Protein AF-A0A7L4PV98-F1 (afdb_monomer_lite)

Radius of gyration: 20.77 Å; chains: 1; bounding box: 42×34×67 Å

Secondary structure (DSSP, 8-state):
----PEEE--------S-S------TTPEEETT--SB--GGGS-TTT-PPP-EEEEEGGG-TTS-EEEEEE-S-TTSB---GGG--SS-EEEEEEETTTEEEEEEEEE----EEEEEEPTT-TTSB-TT--PPTT--EEEEEE-TTTTT---SSS-SSEEE--EEE-TTS-EESEETTEE-SSEEE-SSEEETTSTT-

Sequence (198 aa):
MGVILLVVACAAPAAARGPAIGDIAAGDTIFWYEEGLNLTGLRDSVTNNPLTALRRYSGDDPSKAVLSELPISDDTSFDVPSVLIDTSPAVYYGYTPADGATVSVIVWKPELSLGVTLANPWHADAVEGLSLPEGTAIAFKITSPYVGTSYRVGSTYPARVDLVFTTPGGGELTALQGKDFSGMLVDTPVFYTDDPGK

pLDDT: mean 79.39, std 17.13, range [30.19, 98.12]

Foldseek 3Di:
DDFDKDWDFPPPQPCPDPPQLFDDAFAAEDEQADWQHQQLNQAAPPPSDFFQWWWAADVRDLVHDTPFIFGDPGNRIDHGDPVGDDQAWGKTFGADPVPGGTGIYIYHHWDKDKFKAQDPPGRVGGCPPHDDDPPGHMKIKIATQHQQPDDDDPDDPRFFTATWMQGPVRDIDQDDPNDGRGRHHPNDRMDIPNPVPD

Structure (mmCIF, N/CA/C/O backbone):
data_AF-A0A7L4PV98-F1
#
_entry.id   AF-A0A7L4PV98-F1
#
loop_
_atom_site.group_PDB
_atom_site.id
_atom_site.type_symbol
_atom_site.label_atom_id
_atom_site.label_alt_id
_atom_site.label_comp_id
_atom_site.label_asym_id
_atom_site.label_entity_id
_atom_site.label_seq_id
_atom_site.pdbx_PDB_ins_code
_atom_site.Cartn_x
_atom_site.Cartn_y
_atom_site.Cartn_z
_atom_site.occupancy
_atom_site.B_iso_or_equiv
_atom_site.auth_seq_id
_atom_site.auth_comp_id
_atom_site.auth_asym_id
_atom_site.auth_atom_id
_atom_site.pdbx_PDB_model_num
ATOM 1 N N . MET A 1 1 ? -11.042 -10.529 39.653 1.00 30.19 1 MET A N 1
ATOM 2 C CA . MET A 1 1 ? -9.912 -11.039 38.845 1.00 30.19 1 MET A CA 1
ATOM 3 C C . MET A 1 1 ? -9.950 -10.292 37.528 1.00 30.19 1 MET A C 1
ATOM 5 O O . MET A 1 1 ? -10.967 -10.374 36.858 1.00 30.19 1 MET A O 1
ATOM 9 N N . GLY A 1 2 ? -8.922 -9.504 37.211 1.00 38.88 2 GLY A N 1
ATOM 10 C CA . GLY A 1 2 ? -8.851 -8.800 35.931 1.00 38.88 2 GLY A CA 1
ATOM 11 C C . GLY A 1 2 ? -8.510 -9.787 34.821 1.00 38.88 2 GLY A C 1
ATOM 12 O O . GLY A 1 2 ? -7.485 -10.461 34.897 1.00 38.88 2 GLY A O 1
ATOM 13 N N . VAL A 1 3 ? -9.390 -9.913 33.831 1.00 39.91 3 VAL A N 1
ATOM 14 C CA . VAL A 1 3 ? -9.110 -10.649 32.597 1.00 39.91 3 VAL A CA 1
ATOM 15 C C . VAL A 1 3 ? -8.201 -9.758 31.754 1.00 39.91 3 VAL A C 1
ATOM 17 O O . VAL A 1 3 ? -8.610 -8.675 31.348 1.00 39.91 3 VAL A O 1
ATOM 20 N N . ILE A 1 4 ? -6.958 -10.183 31.531 1.00 40.69 4 ILE A N 1
ATOM 21 C CA . ILE A 1 4 ? -6.047 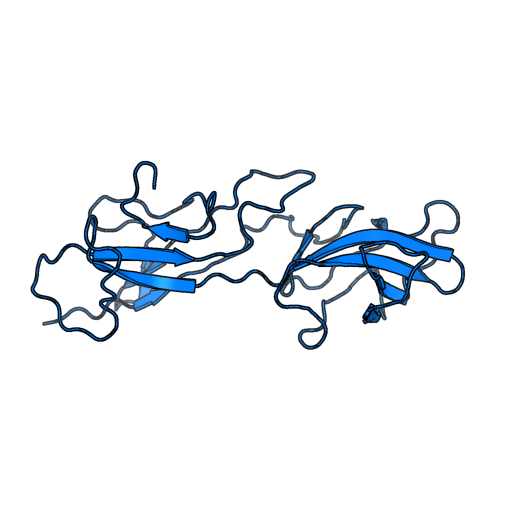-9.502 30.606 1.00 40.69 4 ILE A CA 1
ATOM 22 C C . ILE A 1 4 ? -6.429 -9.965 29.199 1.00 40.69 4 ILE A C 1
ATOM 24 O O . ILE A 1 4 ? -6.188 -11.115 28.841 1.00 40.69 4 ILE A O 1
ATOM 28 N N . LEU A 1 5 ? -7.082 -9.089 28.437 1.00 46.16 5 LEU A N 1
ATOM 29 C CA . LEU A 1 5 ? -7.364 -9.293 27.019 1.00 46.16 5 LEU A CA 1
ATOM 30 C C . LEU A 1 5 ? -6.221 -8.658 26.221 1.00 46.16 5 LEU A C 1
ATOM 32 O O . LEU A 1 5 ? -5.923 -7.480 26.422 1.00 46.16 5 LEU A O 1
ATOM 36 N N . LEU A 1 6 ? -5.568 -9.427 25.350 1.00 43.84 6 LEU A N 1
ATOM 37 C CA . LEU A 1 6 ? -4.563 -8.883 24.439 1.00 43.84 6 LEU A CA 1
ATOM 38 C C . LEU A 1 6 ? -5.284 -8.447 23.162 1.00 43.84 6 LEU A C 1
ATOM 40 O O . LEU A 1 6 ? -5.976 -9.247 22.533 1.00 43.84 6 LEU A O 1
ATOM 44 N N . VAL A 1 7 ? -5.158 -7.172 22.801 1.00 48.19 7 VAL A N 1
ATOM 45 C CA . VAL A 1 7 ? -5.710 -6.643 21.549 1.00 48.19 7 VAL A CA 1
ATOM 46 C C . VAL A 1 7 ? -4.596 -6.631 20.517 1.00 48.19 7 VAL A C 1
ATOM 48 O O . VAL A 1 7 ? -3.556 -6.012 20.740 1.00 48.19 7 VAL A O 1
ATOM 51 N N . VAL A 1 8 ? -4.813 -7.315 19.396 1.00 41.78 8 VAL A N 1
ATOM 52 C CA . VAL A 1 8 ? -3.888 -7.322 18.265 1.00 41.78 8 VAL A CA 1
ATOM 53 C C . VAL A 1 8 ? -4.619 -6.705 17.077 1.00 41.78 8 VAL A C 1
ATOM 55 O O . VAL A 1 8 ? -5.578 -7.264 16.553 1.00 41.78 8 VAL A O 1
ATOM 58 N N . ALA A 1 9 ? -4.175 -5.530 16.631 1.00 43.72 9 ALA A N 1
ATOM 59 C CA . ALA A 1 9 ? -4.577 -5.032 15.321 1.00 43.72 9 ALA A CA 1
ATOM 60 C C . ALA A 1 9 ? -3.792 -5.798 14.256 1.00 43.72 9 ALA A C 1
ATOM 62 O O . ALA A 1 9 ? -2.648 -5.463 13.946 1.00 43.72 9 ALA A O 1
ATOM 63 N N . CYS A 1 10 ? -4.407 -6.828 13.685 1.00 40.97 10 CYS A N 1
ATOM 64 C CA . CYS A 1 10 ? -3.925 -7.387 12.437 1.00 40.97 10 CYS A CA 1
ATOM 65 C C . CYS A 1 10 ? -4.421 -6.494 11.297 1.00 40.97 10 CYS A C 1
ATOM 67 O O . CYS A 1 10 ? -5.508 -6.691 10.763 1.00 40.97 10 CYS A O 1
ATOM 69 N N . ALA A 1 11 ? -3.584 -5.546 10.862 1.00 43.62 11 ALA A N 1
ATOM 70 C CA . ALA A 1 11 ? -3.607 -5.120 9.465 1.00 43.62 11 ALA A CA 1
ATOM 71 C C . ALA A 1 11 ? -3.109 -6.294 8.618 1.00 43.62 11 ALA A C 1
ATOM 73 O O . ALA A 1 11 ? -1.992 -6.274 8.106 1.00 43.62 11 ALA A O 1
ATOM 74 N N . ALA A 1 12 ? -3.906 -7.356 8.522 1.00 38.66 12 ALA A N 1
ATOM 75 C CA . ALA A 1 12 ? -3.727 -8.283 7.434 1.00 38.66 12 ALA A CA 1
ATOM 76 C C . ALA A 1 12 ? -4.158 -7.501 6.189 1.00 38.66 12 ALA A C 1
ATOM 78 O O . ALA A 1 12 ? -5.300 -7.037 6.117 1.00 38.66 12 ALA A O 1
ATOM 79 N N . PRO A 1 13 ? -3.274 -7.313 5.210 1.00 43.41 13 PRO A N 1
ATOM 80 C CA . PRO A 1 13 ? -3.731 -6.994 3.876 1.00 43.41 13 PRO A CA 1
ATOM 81 C C . PRO A 1 13 ? -4.652 -8.149 3.527 1.00 43.41 13 PRO A C 1
ATOM 83 O O . PRO A 1 13 ? -4.205 -9.297 3.465 1.00 43.41 13 PRO A O 1
ATOM 86 N N . ALA A 1 14 ? -5.951 -7.87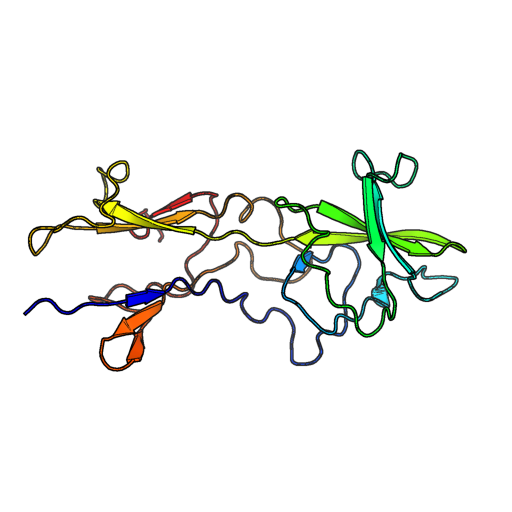4 3.400 1.00 38.56 14 ALA A N 1
ATOM 87 C CA . ALA A 1 14 ? -6.862 -8.833 2.810 1.00 38.56 14 ALA A CA 1
ATOM 88 C C . ALA A 1 14 ? -6.165 -9.329 1.548 1.00 38.56 14 ALA A C 1
ATOM 90 O O . ALA A 1 14 ? -5.791 -8.494 0.725 1.00 38.56 14 ALA A O 1
ATOM 91 N N . ALA A 1 15 ? -5.907 -10.636 1.477 1.00 38.59 15 ALA A N 1
ATOM 92 C CA . ALA A 1 15 ? -5.251 -11.303 0.367 1.00 38.59 15 ALA A CA 1
ATOM 93 C C . ALA A 1 15 ? -5.860 -10.797 -0.949 1.00 38.59 15 ALA A C 1
ATOM 95 O O . ALA A 1 15 ? -6.909 -11.264 -1.387 1.00 38.59 15 ALA A O 1
ATOM 96 N N . ALA A 1 16 ? -5.259 -9.757 -1.530 1.00 38.41 16 ALA A N 1
ATOM 97 C CA . ALA A 1 16 ? -5.851 -9.034 -2.649 1.00 38.41 16 ALA A CA 1
ATOM 98 C C . ALA A 1 16 ? -5.493 -9.706 -3.975 1.00 38.41 16 ALA A C 1
ATOM 100 O O . ALA A 1 16 ? -6.011 -9.325 -5.022 1.00 38.41 16 ALA A O 1
ATOM 101 N N . ARG A 1 17 ? -4.620 -10.717 -3.935 1.00 47.62 17 ARG A N 1
ATOM 102 C CA . ARG A 1 17 ? -4.188 -11.497 -5.086 1.00 47.62 17 ARG A CA 1
ATOM 103 C C . ARG A 1 17 ? -4.221 -12.973 -4.699 1.00 47.62 17 ARG A C 1
ATOM 105 O O . ARG A 1 17 ? -3.822 -13.341 -3.598 1.00 47.62 17 ARG A O 1
ATOM 112 N N . GLY A 1 18 ? -4.806 -13.793 -5.572 1.00 40.19 18 GLY A N 1
ATOM 113 C CA . GLY A 1 18 ? -4.939 -15.238 -5.380 1.00 40.19 18 GLY A CA 1
ATOM 114 C C . GLY A 1 18 ? -3.581 -15.959 -5.312 1.00 40.19 18 GLY A C 1
ATOM 115 O O . GLY A 1 18 ? -2.539 -15.317 -5.367 1.00 40.19 18 GLY A O 1
ATOM 116 N N . PRO A 1 19 ? -3.568 -17.302 -5.227 1.00 40.62 19 PRO A N 1
ATOM 117 C CA . PRO A 1 19 ? -2.386 -18.114 -4.891 1.00 40.62 19 PRO A CA 1
ATOM 118 C C . PRO A 1 19 ? -1.199 -18.052 -5.876 1.00 40.62 19 PRO A C 1
ATOM 120 O O . PRO A 1 19 ? -0.200 -18.729 -5.655 1.00 40.62 19 PRO A O 1
ATOM 123 N N . ALA A 1 20 ? -1.275 -17.245 -6.934 1.00 48.34 20 ALA A N 1
ATOM 124 C CA . ALA A 1 20 ? -0.129 -16.832 -7.730 1.00 48.34 20 ALA A CA 1
ATOM 125 C C . ALA A 1 20 ? -0.064 -15.301 -7.682 1.00 48.34 20 ALA A C 1
ATOM 127 O O . ALA A 1 20 ? -0.886 -14.628 -8.308 1.00 48.34 20 ALA A O 1
ATOM 128 N N . ILE A 1 21 ? 0.889 -14.738 -6.936 1.00 53.41 21 ILE A N 1
ATOM 129 C CA . ILE A 1 21 ? 1.171 -13.296 -6.931 1.00 53.41 21 ILE A CA 1
ATOM 130 C C . ILE A 1 21 ? 1.940 -12.970 -8.229 1.00 53.41 21 ILE A C 1
ATOM 132 O O . ILE A 1 21 ? 3.133 -12.696 -8.243 1.00 53.41 21 ILE A O 1
ATOM 136 N N . GLY A 1 22 ? 1.250 -13.151 -9.359 1.00 55.75 22 GLY A N 1
ATOM 137 C CA . GLY A 1 22 ? 1.861 -13.372 -10.671 1.00 55.75 22 GLY A CA 1
ATOM 138 C C . GLY A 1 22 ? 1.719 -12.227 -11.675 1.00 55.75 22 GLY A C 1
ATOM 139 O O . GLY A 1 22 ? 2.418 -12.230 -12.681 1.00 55.75 22 GLY A O 1
ATOM 140 N N . ASP A 1 23 ? 0.839 -11.260 -11.416 1.00 69.75 23 ASP A N 1
ATOM 141 C CA . ASP A 1 23 ? 0.392 -10.325 -12.453 1.00 69.75 23 ASP A CA 1
ATOM 142 C C . ASP A 1 23 ? 0.455 -8.875 -11.954 1.00 69.75 23 ASP A C 1
ATOM 144 O O . ASP A 1 23 ? -0.574 -8.208 -11.820 1.00 69.75 23 ASP A O 1
ATOM 148 N N . ILE A 1 24 ? 1.650 -8.380 -11.608 1.00 82.50 24 ILE A N 1
ATOM 149 C CA . ILE A 1 24 ? 1.818 -6.947 -11.341 1.00 82.50 24 ILE A CA 1
ATOM 150 C C . ILE A 1 24 ? 1.720 -6.187 -12.665 1.00 82.50 24 ILE A C 1
ATOM 152 O O . ILE A 1 24 ? 2.492 -6.423 -13.597 1.00 82.50 24 ILE A O 1
ATOM 156 N N . ALA A 1 25 ? 0.764 -5.264 -12.733 1.00 83.06 25 ALA A N 1
ATOM 157 C CA . ALA A 1 25 ? 0.498 -4.438 -13.900 1.00 83.06 25 ALA A CA 1
ATOM 158 C C . ALA A 1 25 ? 0.787 -2.954 -13.636 1.00 83.06 25 ALA A C 1
ATOM 160 O O . ALA A 1 25 ? 0.952 -2.506 -12.500 1.00 83.06 25 ALA A O 1
ATOM 161 N N . ALA A 1 26 ? 0.826 -2.170 -14.712 1.00 85.69 26 ALA A N 1
ATOM 162 C CA . ALA A 1 26 ? 0.997 -0.726 -14.628 1.00 85.69 26 ALA A CA 1
ATOM 163 C C . ALA A 1 26 ? -0.069 -0.077 -13.722 1.00 85.69 26 ALA A C 1
ATOM 165 O O . ALA A 1 26 ? -1.268 -0.298 -13.893 1.00 85.69 26 ALA A O 1
ATOM 166 N N . GLY A 1 27 ? 0.375 0.767 -12.791 1.00 79.56 27 GLY A N 1
ATOM 167 C CA . GLY A 1 27 ? -0.461 1.479 -11.823 1.00 79.56 27 GLY A CA 1
ATOM 168 C C . GLY A 1 27 ? -0.801 0.679 -10.565 1.00 79.56 27 GLY A C 1
ATOM 169 O O . GLY A 1 27 ? -1.415 1.233 -9.649 1.00 79.56 27 GLY A O 1
ATOM 170 N N . ASP A 1 28 ? -0.394 -0.588 -10.484 1.00 78.00 28 ASP A N 1
ATOM 171 C CA . ASP A 1 28 ? -0.624 -1.402 -9.298 1.00 78.00 28 ASP A CA 1
ATOM 172 C C . ASP A 1 28 ? 0.145 -0.880 -8.087 1.00 78.00 28 ASP A C 1
ATOM 174 O O . ASP A 1 28 ? 1.202 -0.259 -8.197 1.00 78.00 28 ASP A O 1
ATOM 178 N N . THR A 1 29 ? -0.403 -1.156 -6.904 1.00 79.81 29 THR A N 1
ATOM 179 C CA . THR A 1 29 ? 0.308 -0.970 -5.642 1.00 79.81 29 THR A CA 1
ATOM 180 C C . THR A 1 29 ? 0.958 -2.281 -5.232 1.00 79.81 29 THR A C 1
ATOM 182 O O . THR A 1 29 ? 0.271 -3.296 -5.136 1.00 79.81 29 THR A O 1
ATOM 185 N N . ILE A 1 30 ? 2.262 -2.221 -4.992 1.00 81.81 30 ILE A N 1
ATOM 186 C CA . ILE A 1 30 ? 3.073 -3.269 -4.392 1.00 81.81 30 ILE A CA 1
ATOM 187 C C . ILE A 1 30 ? 3.268 -2.916 -2.924 1.00 81.81 30 ILE A C 1
ATOM 189 O O . ILE A 1 30 ? 3.743 -1.820 -2.593 1.00 81.81 30 ILE A O 1
ATOM 193 N N . PHE A 1 31 ? 2.944 -3.853 -2.045 1.00 79.00 31 PHE A N 1
ATOM 194 C CA . PHE A 1 31 ? 3.211 -3.698 -0.630 1.00 79.00 31 PHE A CA 1
ATOM 195 C C . PHE A 1 31 ? 4.557 -4.297 -0.233 1.00 79.00 31 PHE A C 1
ATOM 197 O O . PHE A 1 31 ? 4.942 -5.372 -0.671 1.00 79.00 31 PHE A O 1
ATOM 204 N N . TRP A 1 32 ? 5.230 -3.602 0.682 1.00 77.94 32 TRP A N 1
ATOM 205 C CA . TRP A 1 32 ? 6.499 -3.981 1.313 1.00 77.94 32 TRP A CA 1
ATOM 206 C C . TRP A 1 32 ? 6.659 -5.487 1.627 1.00 77.94 32 TRP A C 1
ATOM 208 O O . TRP A 1 32 ? 7.727 -6.042 1.412 1.00 77.94 32 TRP A O 1
ATOM 218 N N . TYR A 1 33 ? 5.630 -6.118 2.196 1.00 74.44 33 TYR A N 1
ATOM 219 C CA . TYR A 1 33 ? 5.680 -7.496 2.708 1.00 74.44 33 TYR A CA 1
ATOM 220 C C . TYR A 1 33 ? 5.264 -8.548 1.671 1.00 74.44 33 TYR A C 1
ATOM 222 O O . TYR A 1 33 ? 5.154 -9.720 2.021 1.00 74.44 33 TYR A O 1
ATOM 230 N N . GLU A 1 34 ? 4.917 -8.143 0.448 1.00 76.75 34 GLU A N 1
ATOM 231 C CA . GLU A 1 34 ? 4.606 -9.098 -0.610 1.00 76.75 34 GLU A CA 1
ATOM 232 C C . GLU A 1 34 ? 5.912 -9.690 -1.151 1.00 76.75 34 GLU A C 1
ATOM 234 O O . GLU A 1 34 ? 6.873 -8.970 -1.424 1.00 76.75 34 GLU A O 1
ATOM 239 N N . GLU A 1 35 ? 5.929 -11.011 -1.295 1.00 81.75 35 GLU A N 1
ATOM 240 C CA . GLU A 1 35 ? 7.080 -11.789 -1.753 1.00 81.75 35 GLU A CA 1
ATOM 241 C C . GLU A 1 35 ? 6.715 -12.547 -3.037 1.00 81.75 35 GLU A C 1
ATOM 243 O O . GLU A 1 35 ? 5.543 -12.859 -3.282 1.00 81.75 35 GLU A O 1
ATOM 248 N N . GLY A 1 36 ? 7.715 -12.858 -3.861 1.00 83.88 36 GLY A N 1
ATOM 249 C CA . GLY A 1 36 ? 7.562 -13.626 -5.096 1.00 83.88 36 GLY A CA 1
ATOM 250 C C . GLY A 1 36 ? 6.771 -12.897 -6.183 1.00 83.88 36 GLY A C 1
ATOM 251 O O . GLY A 1 36 ? 6.045 -13.534 -6.945 1.00 83.88 36 GLY A O 1
ATOM 252 N N . LEU A 1 37 ? 6.883 -11.568 -6.247 1.00 85.94 37 LEU A N 1
ATOM 253 C CA . LEU A 1 37 ? 6.143 -10.727 -7.184 1.00 85.94 37 LEU A CA 1
ATOM 254 C C . LEU A 1 37 ? 6.647 -10.920 -8.615 1.00 85.94 37 LEU A C 1
ATOM 256 O O . LEU A 1 37 ? 7.818 -10.679 -8.908 1.00 85.94 37 LEU A O 1
ATOM 260 N N . ASN A 1 38 ? 5.757 -11.252 -9.541 1.00 88.12 38 ASN A N 1
ATOM 261 C CA . ASN A 1 38 ? 6.088 -11.229 -10.962 1.00 88.12 38 ASN A CA 1
ATOM 262 C C . ASN A 1 38 ? 5.779 -9.848 -11.568 1.00 88.12 38 ASN A C 1
ATOM 264 O O . ASN A 1 38 ? 4.625 -9.427 -11.674 1.00 88.12 38 ASN A O 1
ATOM 268 N N . LEU A 1 39 ? 6.844 -9.161 -11.980 1.00 92.06 39 LEU A N 1
ATOM 269 C CA . LEU A 1 39 ? 6.870 -7.814 -12.545 1.00 92.06 39 LEU A CA 1
ATOM 270 C C . LEU A 1 39 ? 6.937 -7.805 -14.080 1.00 92.06 39 LEU A C 1
ATOM 272 O O . LEU A 1 39 ? 7.122 -6.745 -14.675 1.00 92.06 39 LEU A O 1
ATOM 276 N N . THR A 1 40 ? 6.793 -8.952 -14.749 1.00 92.00 40 THR A N 1
ATOM 277 C CA . THR A 1 40 ? 6.862 -9.045 -16.223 1.00 92.00 40 THR A CA 1
ATOM 278 C C . THR A 1 40 ? 5.868 -8.121 -16.931 1.00 92.00 40 THR A C 1
ATOM 280 O O . THR A 1 40 ? 6.169 -7.619 -18.014 1.00 92.00 40 THR A O 1
ATOM 283 N N . GLY A 1 41 ? 4.720 -7.831 -16.308 1.00 89.19 41 GLY A N 1
ATOM 284 C CA . GLY A 1 41 ? 3.729 -6.872 -16.806 1.00 89.19 41 GLY A CA 1
ATOM 285 C C . GLY A 1 41 ? 4.206 -5.415 -16.829 1.00 89.19 41 GLY A C 1
ATOM 286 O O . GLY A 1 41 ? 3.529 -4.565 -17.406 1.00 89.19 41 GLY A O 1
ATOM 287 N N . LEU A 1 42 ? 5.365 -5.120 -16.231 1.00 93.44 42 LEU A N 1
ATOM 288 C CA . LEU A 1 42 ? 5.977 -3.795 -16.209 1.00 93.44 42 LEU A CA 1
ATOM 289 C C . LEU A 1 42 ? 7.063 -3.597 -17.274 1.00 93.44 42 LEU A C 1
ATOM 291 O O . LEU A 1 42 ? 7.614 -2.506 -17.382 1.00 93.44 42 LEU A O 1
ATOM 295 N N . ARG A 1 43 ? 7.404 -4.632 -18.047 1.00 95.06 43 ARG A N 1
ATOM 296 C CA . ARG A 1 43 ? 8.416 -4.542 -19.107 1.00 95.06 43 ARG A CA 1
ATOM 297 C C . ARG A 1 43 ? 7.947 -3.646 -20.252 1.00 95.06 43 ARG A C 1
ATOM 299 O O . ARG A 1 43 ? 6.751 -3.428 -20.452 1.00 95.06 43 ARG A O 1
ATOM 306 N N . ASP A 1 44 ? 8.896 -3.171 -21.055 1.00 95.50 44 ASP A N 1
ATOM 307 C CA . ASP A 1 44 ? 8.557 -2.520 -22.318 1.00 95.50 44 ASP A CA 1
ATOM 308 C C . ASP A 1 44 ? 7.808 -3.503 -23.234 1.00 95.50 44 ASP A C 1
ATOM 310 O O . ASP A 1 44 ? 8.251 -4.629 -23.467 1.00 95.50 44 ASP A O 1
ATOM 314 N N . SER A 1 45 ? 6.656 -3.077 -23.754 1.00 91.75 45 SER A N 1
ATOM 315 C CA . SER A 1 45 ? 5.766 -3.945 -24.540 1.00 91.75 45 SER A CA 1
ATOM 316 C C . SER A 1 45 ? 6.337 -4.383 -25.894 1.00 91.75 45 SER A C 1
ATOM 318 O O . SER A 1 45 ? 5.830 -5.336 -26.487 1.00 91.75 45 SER A O 1
ATOM 320 N N . VAL A 1 46 ? 7.359 -3.688 -26.403 1.00 94.69 46 VAL A N 1
ATOM 321 C CA . VAL A 1 46 ? 7.973 -3.953 -27.707 1.00 94.69 46 VAL A CA 1
ATOM 322 C C . VAL A 1 46 ? 9.197 -4.845 -27.546 1.00 94.69 46 VAL A C 1
ATOM 324 O O . VAL A 1 46 ? 9.327 -5.834 -28.268 1.00 94.69 46 VAL A O 1
ATOM 327 N N . THR A 1 47 ? 10.099 -4.511 -26.623 1.00 95.69 47 THR A N 1
ATOM 328 C CA . THR A 1 47 ? 11.362 -5.249 -26.451 1.00 95.69 47 THR A CA 1
ATOM 329 C C . THR A 1 47 ? 11.238 -6.418 -25.479 1.00 95.69 47 THR A C 1
ATOM 331 O O . THR A 1 47 ? 11.926 -7.424 -25.651 1.00 95.69 47 THR A O 1
ATOM 334 N N . ASN A 1 48 ? 10.344 -6.315 -24.489 1.00 94.62 48 ASN A N 1
ATOM 335 C CA . ASN A 1 48 ? 10.101 -7.317 -23.450 1.00 94.62 48 ASN A CA 1
ATOM 336 C C . ASN A 1 48 ? 11.377 -7.750 -22.696 1.00 94.62 48 ASN A C 1
ATOM 338 O O . ASN A 1 48 ? 11.502 -8.904 -22.270 1.00 94.62 48 ASN A O 1
ATOM 342 N N . ASN A 1 49 ? 12.343 -6.839 -22.540 1.00 96.44 49 ASN A N 1
ATOM 343 C CA . ASN A 1 49 ? 13.551 -7.125 -21.773 1.00 96.44 49 ASN A CA 1
ATOM 344 C C . ASN A 1 49 ? 13.219 -7.278 -20.278 1.00 96.44 49 ASN A C 1
ATOM 346 O O . ASN A 1 49 ? 12.395 -6.517 -19.763 1.00 96.44 49 ASN A O 1
ATOM 350 N N . PRO A 1 50 ? 13.878 -8.206 -19.560 1.00 96.44 50 PRO A N 1
ATOM 351 C CA . PRO A 1 50 ? 13.732 -8.325 -18.115 1.00 96.44 50 PRO A CA 1
ATOM 352 C C . PRO A 1 50 ? 14.113 -7.040 -17.385 1.00 96.44 50 PRO A C 1
ATOM 354 O O . PRO A 1 50 ? 15.131 -6.415 -17.702 1.00 96.44 50 PRO A O 1
ATOM 357 N N . LEU A 1 51 ? 13.313 -6.671 -16.387 1.00 97.06 51 LEU A N 1
ATOM 358 C CA . LEU A 1 51 ? 13.591 -5.511 -15.555 1.00 97.06 51 LEU A CA 1
ATOM 359 C C . LEU A 1 51 ? 14.849 -5.724 -14.713 1.00 97.06 51 LEU A C 1
ATOM 361 O O . LEU A 1 51 ? 15.099 -6.803 -14.188 1.00 97.06 51 LEU A O 1
ATOM 365 N N . THR A 1 52 ? 15.622 -4.652 -14.561 1.00 97.38 52 THR A N 1
ATOM 366 C CA . THR A 1 52 ? 16.849 -4.637 -13.740 1.00 97.38 52 THR A CA 1
ATOM 367 C C . THR A 1 52 ? 16.695 -3.798 -12.478 1.00 97.38 52 THR A C 1
ATOM 369 O O . THR A 1 52 ? 17.456 -3.957 -11.526 1.00 97.38 52 THR A O 1
ATOM 372 N N . ALA A 1 53 ? 15.713 -2.896 -12.462 1.00 96.81 53 ALA A N 1
ATOM 373 C CA . ALA A 1 53 ? 15.376 -2.101 -11.298 1.00 96.81 53 ALA A CA 1
ATOM 374 C C . ALA A 1 53 ? 13.945 -1.553 -11.374 1.00 96.81 53 ALA A C 1
ATOM 376 O O . ALA A 1 53 ? 13.377 -1.412 -12.459 1.00 96.81 53 ALA A O 1
ATOM 377 N N . LEU A 1 54 ? 13.411 -1.162 -10.219 1.00 96.06 54 LEU A N 1
ATOM 378 C CA . LEU A 1 54 ? 12.364 -0.152 -10.107 1.00 96.06 54 LEU A CA 1
ATOM 379 C C . LEU A 1 54 ? 13.019 1.179 -9.720 1.00 96.06 54 LEU A C 1
ATOM 381 O O . LEU A 1 54 ? 13.758 1.243 -8.739 1.00 96.06 54 LEU A O 1
ATOM 385 N N . ARG A 1 55 ? 12.754 2.263 -10.454 1.00 95.50 55 ARG A N 1
ATOM 386 C CA . ARG A 1 55 ? 13.358 3.584 -10.207 1.00 95.50 55 ARG A CA 1
ATOM 387 C C . ARG A 1 55 ? 12.333 4.639 -9.846 1.00 95.50 55 ARG A C 1
ATOM 389 O O . ARG A 1 55 ? 11.330 4.801 -10.535 1.00 95.50 55 ARG A O 1
ATOM 396 N N . ARG A 1 56 ? 12.641 5.417 -8.815 1.00 93.69 56 ARG A N 1
ATOM 397 C CA . ARG A 1 56 ? 11.894 6.614 -8.434 1.00 93.69 56 ARG A CA 1
ATOM 398 C C . ARG A 1 56 ? 12.588 7.847 -8.985 1.00 93.69 56 ARG A C 1
ATOM 400 O O . ARG A 1 56 ? 13.808 7.979 -8.880 1.00 93.69 56 ARG A O 1
ATOM 407 N N . TYR A 1 57 ? 11.800 8.785 -9.490 1.00 93.06 57 TYR A N 1
ATOM 408 C CA . TYR A 1 57 ? 12.292 10.023 -10.080 1.00 93.06 57 TYR A CA 1
ATOM 409 C C . TYR A 1 57 ? 11.723 11.249 -9.373 1.00 93.06 57 TYR A C 1
ATOM 411 O O . TYR A 1 57 ? 10.675 11.195 -8.730 1.00 93.06 57 TYR A O 1
ATOM 419 N N . SER A 1 58 ? 12.422 12.376 -9.489 1.00 93.38 58 SER A N 1
ATOM 420 C CA . SER A 1 58 ? 11.947 13.645 -8.943 1.00 93.38 58 SER A CA 1
ATOM 421 C C . SER A 1 58 ? 10.653 14.079 -9.624 1.00 93.38 58 SER A C 1
ATOM 423 O O . SER A 1 58 ? 10.604 14.197 -10.846 1.00 93.38 58 SER A O 1
ATOM 425 N N . GLY A 1 59 ? 9.608 14.320 -8.828 1.00 88.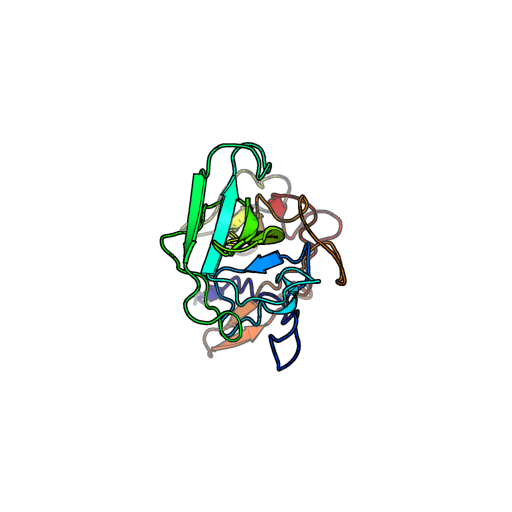88 59 GLY A N 1
ATOM 426 C CA . GLY A 1 59 ? 8.285 14.700 -9.327 1.00 88.88 59 GLY A CA 1
ATOM 427 C C . GLY A 1 59 ? 7.642 13.651 -10.236 1.00 88.88 59 GLY A C 1
ATOM 428 O O . GLY A 1 59 ? 6.941 14.045 -11.162 1.00 88.88 59 GLY A O 1
ATOM 429 N N . A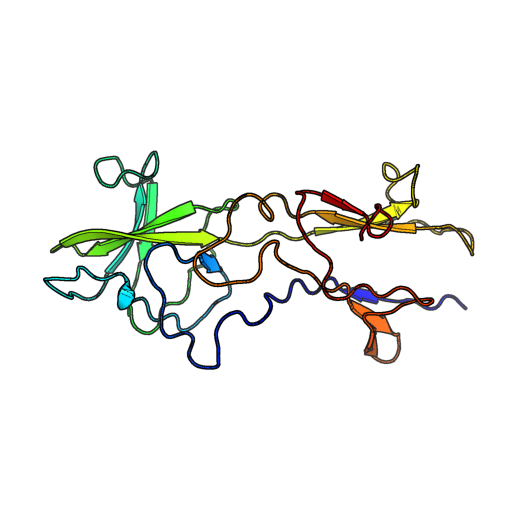SP A 1 60 ? 7.936 12.365 -10.002 1.00 90.31 60 ASP A N 1
ATOM 430 C CA . ASP A 1 60 ? 7.391 11.216 -10.736 1.00 90.31 60 ASP A CA 1
ATOM 431 C C . ASP A 1 60 ? 7.573 11.333 -12.263 1.00 90.31 60 ASP A C 1
ATOM 433 O O . ASP A 1 60 ? 6.700 10.990 -13.053 1.00 90.31 60 ASP A O 1
ATOM 437 N N . ASP A 1 61 ? 8.728 11.859 -12.685 1.00 91.00 61 ASP A N 1
ATOM 438 C CA . ASP A 1 61 ? 9.045 12.146 -14.084 1.00 91.00 61 ASP A CA 1
ATOM 439 C C . ASP A 1 61 ? 10.366 11.472 -14.496 1.00 91.00 61 ASP A C 1
ATOM 441 O O . ASP A 1 61 ? 11.435 11.929 -14.077 1.00 91.00 61 ASP A O 1
ATOM 445 N N . PRO A 1 62 ? 10.330 10.425 -15.344 1.00 94.75 62 PRO A N 1
ATOM 446 C CA . PRO A 1 62 ? 11.526 9.703 -15.781 1.00 94.75 62 PRO A CA 1
ATOM 447 C C . PRO A 1 62 ? 12.586 10.535 -16.514 1.00 94.75 62 PRO A C 1
ATOM 449 O O . PRO A 1 62 ? 13.718 10.078 -16.665 1.00 94.75 62 PRO A O 1
ATOM 452 N N . SER A 1 63 ? 12.250 11.747 -16.973 1.00 95.31 63 SER A N 1
ATOM 453 C CA . SER A 1 63 ? 13.216 12.672 -17.584 1.00 95.31 63 SER A CA 1
ATOM 454 C C . SER A 1 63 ? 14.061 13.442 -16.559 1.00 95.31 63 SER A C 1
ATOM 456 O O . SER A 1 63 ? 15.009 14.140 -16.931 1.00 95.31 63 SER A O 1
ATOM 458 N N . LYS A 1 64 ? 13.727 13.338 -15.267 1.00 96.25 64 LYS A N 1
ATOM 459 C CA . LYS A 1 64 ? 14.387 14.050 -14.166 1.00 96.25 64 LYS A CA 1
ATOM 460 C C . LYS A 1 64 ? 15.364 13.152 -13.399 1.00 96.25 64 LYS A C 1
ATOM 462 O O . LYS A 1 64 ? 15.631 12.012 -13.762 1.00 96.25 64 LYS A O 1
ATOM 467 N N . ALA A 1 65 ? 15.953 13.698 -12.335 1.00 95.00 65 ALA A N 1
ATOM 468 C CA . ALA A 1 65 ? 16.911 12.983 -11.497 1.00 95.00 65 ALA A CA 1
ATOM 469 C C . ALA A 1 65 ? 16.283 11.752 -10.820 1.00 95.00 65 ALA A C 1
ATOM 471 O O . ALA A 1 65 ? 15.161 11.826 -10.313 1.00 95.00 65 ALA A O 1
ATOM 472 N N . VAL A 1 66 ? 17.046 10.656 -10.766 1.00 95.19 66 VAL A N 1
ATOM 473 C CA . VAL A 1 66 ? 16.715 9.463 -9.974 1.00 95.19 66 VAL A CA 1
ATOM 474 C C . VAL A 1 66 ? 16.874 9.800 -8.492 1.00 95.19 66 VAL A C 1
ATOM 476 O O . VAL A 1 66 ? 17.910 10.321 -8.081 1.00 95.19 66 VAL A O 1
ATOM 479 N N . LEU A 1 67 ? 15.841 9.516 -7.703 1.00 92.62 67 LEU A N 1
ATOM 480 C CA . LEU A 1 67 ? 15.827 9.720 -6.253 1.00 92.62 67 LEU A CA 1
ATOM 481 C C . LEU A 1 67 ? 16.112 8.431 -5.479 1.00 92.62 67 LEU A C 1
ATOM 483 O O . LEU A 1 67 ? 16.744 8.484 -4.430 1.00 92.62 67 LEU A O 1
ATOM 487 N N . SER A 1 68 ? 15.629 7.294 -5.982 1.00 91.69 68 SER A N 1
ATOM 488 C CA . SER A 1 68 ? 15.796 5.976 -5.365 1.00 91.69 68 SER A CA 1
ATOM 489 C C . SER A 1 68 ? 15.748 4.884 -6.433 1.00 91.69 68 SER A C 1
ATOM 491 O O . SER A 1 68 ? 15.165 5.071 -7.505 1.00 91.69 68 SER A O 1
ATOM 493 N N . GLU A 1 69 ? 16.353 3.743 -6.132 1.00 92.75 69 GLU A N 1
ATOM 494 C CA . GLU A 1 69 ? 16.379 2.561 -6.984 1.00 92.75 69 GLU A CA 1
ATOM 495 C C . GLU A 1 69 ? 16.203 1.303 -6.127 1.00 92.75 69 GLU A C 1
ATOM 497 O O . GLU A 1 69 ? 16.903 1.117 -5.131 1.00 92.75 69 GLU A O 1
ATOM 502 N N . LEU A 1 70 ? 15.280 0.434 -6.537 1.00 93.44 70 LEU A N 1
ATOM 503 C CA . LEU A 1 70 ? 15.126 -0.916 -6.010 1.00 93.44 70 LEU A CA 1
ATOM 504 C C . LEU A 1 70 ? 15.720 -1.879 -7.044 1.00 93.44 70 LEU A C 1
ATOM 506 O O . LEU A 1 70 ? 15.148 -2.008 -8.130 1.00 93.44 70 LEU A O 1
ATOM 510 N N . PRO A 1 71 ? 16.860 -2.526 -6.763 1.00 95.06 71 PRO A N 1
ATOM 511 C CA . PRO A 1 71 ? 17.466 -3.455 -7.706 1.00 95.06 71 PRO A CA 1
ATOM 512 C C . PRO A 1 71 ? 16.594 -4.705 -7.867 1.00 95.06 71 PRO A C 1
ATOM 514 O O . PRO A 1 71 ? 16.069 -5.229 -6.885 1.00 95.06 71 PRO A O 1
ATOM 517 N N . ILE A 1 72 ? 16.477 -5.202 -9.099 1.00 95.06 72 ILE A N 1
ATOM 518 C CA . ILE A 1 72 ? 15.758 -6.437 -9.427 1.00 95.06 72 ILE A CA 1
ATOM 519 C C . ILE A 1 72 ? 16.764 -7.445 -9.981 1.00 95.06 72 ILE A C 1
ATOM 521 O O . ILE A 1 72 ? 17.382 -7.213 -11.019 1.00 95.06 72 ILE A O 1
ATOM 525 N N . SER A 1 73 ? 16.919 -8.570 -9.284 1.00 93.50 73 SER A N 1
ATOM 526 C CA . SER A 1 73 ? 17.748 -9.692 -9.750 1.00 93.50 73 SER A CA 1
ATOM 527 C C . SER A 1 73 ? 16.964 -10.663 -10.637 1.00 93.50 73 SER A C 1
ATOM 529 O O . SER A 1 73 ? 17.533 -11.244 -11.558 1.00 93.50 73 SER A O 1
ATOM 531 N N . ASP A 1 74 ? 15.673 -10.838 -10.348 1.00 93.00 74 ASP A N 1
ATOM 532 C CA . ASP A 1 74 ? 14.727 -11.666 -11.094 1.00 93.00 74 ASP A CA 1
ATOM 533 C C . ASP A 1 74 ? 13.359 -10.974 -11.064 1.00 93.00 74 ASP A C 1
ATOM 535 O O . ASP A 1 74 ? 12.762 -10.796 -10.003 1.00 93.00 74 ASP A O 1
ATOM 539 N N . ASP A 1 75 ? 12.876 -10.535 -12.224 1.00 93.00 75 ASP A N 1
ATOM 540 C CA . ASP A 1 75 ? 11.606 -9.821 -12.350 1.00 93.00 75 ASP A CA 1
ATOM 541 C C . ASP A 1 75 ? 10.395 -10.758 -12.463 1.00 93.00 75 ASP A C 1
ATOM 543 O O . ASP A 1 75 ? 9.269 -10.290 -12.609 1.00 93.00 75 ASP A O 1
ATOM 547 N N . THR A 1 76 ? 10.606 -12.072 -12.371 1.00 91.94 76 THR A N 1
ATOM 548 C CA . THR A 1 76 ? 9.542 -13.078 -12.239 1.00 91.94 76 THR A CA 1
ATOM 549 C C . THR A 1 76 ? 9.297 -13.493 -10.787 1.00 91.94 76 THR A C 1
ATOM 551 O O . THR A 1 76 ? 8.288 -14.136 -10.504 1.00 91.94 76 THR A O 1
ATOM 554 N N . SER A 1 77 ? 10.196 -13.112 -9.874 1.00 89.62 77 SER A N 1
ATOM 555 C CA . SER A 1 77 ? 10.135 -13.417 -8.444 1.00 89.62 77 SER A CA 1
ATOM 556 C C . SER A 1 77 ? 10.859 -12.329 -7.646 1.00 89.62 77 SER A C 1
ATOM 558 O O . SER A 1 77 ? 11.979 -12.517 -7.169 1.00 89.62 77 SER A O 1
ATOM 560 N N . PHE A 1 78 ? 10.217 -11.174 -7.527 1.00 89.56 78 PHE A N 1
ATOM 561 C CA . PHE A 1 78 ? 10.751 -10.009 -6.840 1.00 89.56 78 PHE A CA 1
ATOM 562 C C . PHE A 1 78 ? 10.202 -9.883 -5.416 1.00 89.56 78 PHE A C 1
ATOM 564 O O . PHE A 1 78 ? 8.992 -9.921 -5.203 1.00 89.56 78 PHE A O 1
ATOM 571 N N . ASP A 1 79 ? 11.104 -9.633 -4.472 1.00 88.19 79 ASP A N 1
ATOM 572 C CA . ASP A 1 79 ? 10.775 -9.255 -3.100 1.00 88.19 79 ASP A CA 1
ATOM 573 C C . ASP A 1 79 ? 11.221 -7.815 -2.884 1.00 88.19 79 ASP A C 1
ATOM 575 O O . ASP A 1 79 ? 12.337 -7.429 -3.256 1.00 88.19 79 ASP A O 1
ATOM 579 N N . VAL A 1 80 ? 10.371 -7.003 -2.260 1.00 85.19 80 VAL A N 1
ATOM 580 C CA . VAL A 1 80 ? 10.733 -5.606 -2.033 1.00 85.19 80 VAL A CA 1
ATOM 581 C C . VAL A 1 80 ? 11.774 -5.510 -0.900 1.00 85.19 80 VAL A C 1
ATOM 583 O O . VAL A 1 80 ? 11.572 -6.122 0.143 1.00 85.19 80 VAL A O 1
ATOM 586 N N . PRO A 1 81 ? 12.889 -4.756 -1.028 1.00 81.44 81 PRO A N 1
ATOM 587 C CA . PRO A 1 81 ? 13.904 -4.658 0.041 1.00 81.44 81 PRO A CA 1
ATOM 588 C C . PRO A 1 81 ? 13.600 -3.607 1.137 1.00 81.44 81 PRO A C 1
ATOM 590 O O . PRO A 1 81 ? 13.369 -2.437 0.835 1.00 81.44 81 PRO A O 1
ATOM 593 N N . SER A 1 82 ? 13.663 -3.988 2.427 1.00 71.25 82 SER A N 1
ATOM 594 C CA . SER A 1 82 ? 13.108 -3.216 3.590 1.00 71.25 82 SER A CA 1
ATOM 595 C C . SER A 1 82 ? 13.730 -1.886 3.839 1.00 71.25 82 SER A C 1
ATOM 597 O O . SER A 1 82 ? 13.072 -0.931 4.249 1.00 71.25 82 SER A O 1
ATOM 599 N N . VAL A 1 83 ? 15.016 -1.851 3.571 1.00 68.81 83 VAL A N 1
ATOM 600 C CA . VAL A 1 83 ? 15.856 -0.702 3.811 1.00 68.81 83 VAL A CA 1
ATOM 601 C C . VAL A 1 83 ? 15.713 0.351 2.711 1.00 68.81 83 VAL A C 1
ATOM 603 O O . VAL A 1 83 ? 16.189 1.465 2.892 1.00 68.81 83 VAL A O 1
ATOM 606 N N . LEU A 1 84 ? 15.066 0.022 1.587 1.00 74.19 84 LEU A N 1
ATOM 607 C CA . LEU A 1 84 ? 15.038 0.871 0.394 1.00 74.19 84 LEU A CA 1
ATOM 608 C C . LEU A 1 84 ? 13.674 1.523 0.115 1.00 74.19 84 LEU A C 1
ATOM 610 O O . LEU A 1 84 ? 13.554 2.245 -0.874 1.00 74.19 84 LEU A O 1
ATOM 614 N N . ILE A 1 85 ? 12.658 1.304 0.961 1.00 73.25 85 ILE A N 1
ATOM 615 C CA . ILE A 1 85 ? 11.333 1.921 0.785 1.00 73.25 85 ILE A CA 1
ATOM 616 C C . ILE A 1 85 ? 11.138 3.100 1.738 1.00 73.25 85 ILE A C 1
ATOM 618 O O . ILE A 1 85 ? 11.416 3.015 2.935 1.00 73.25 85 ILE A O 1
ATOM 622 N N . ASP A 1 86 ? 10.597 4.185 1.192 1.00 69.19 86 ASP A N 1
ATOM 623 C CA . ASP A 1 86 ? 10.119 5.340 1.942 1.00 69.19 86 ASP A CA 1
ATOM 624 C C . ASP A 1 86 ? 8.912 4.997 2.844 1.00 69.19 86 ASP A C 1
ATOM 626 O O . ASP A 1 86 ? 8.174 4.036 2.622 1.00 69.19 86 ASP A O 1
ATOM 630 N N . THR A 1 87 ? 8.671 5.817 3.870 1.00 68.25 87 THR A N 1
ATOM 631 C CA . THR A 1 87 ? 7.495 5.681 4.756 1.00 68.25 87 THR A CA 1
ATOM 632 C C . THR A 1 87 ? 6.185 6.118 4.091 1.00 68.25 87 THR A C 1
ATOM 634 O O . THR A 1 87 ? 5.103 5.743 4.535 1.00 68.25 87 THR A O 1
ATOM 637 N N . SER A 1 88 ? 6.263 6.893 3.008 1.00 76.62 88 SER A N 1
ATOM 638 C CA . SER A 1 88 ? 5.112 7.317 2.206 1.00 76.62 88 SER A CA 1
ATOM 639 C C . SER A 1 88 ? 5.003 6.482 0.923 1.00 76.62 88 SER A C 1
ATOM 641 O O . SER A 1 88 ? 6.038 6.081 0.384 1.00 76.62 88 SER A O 1
ATOM 643 N N . PRO A 1 89 ? 3.786 6.262 0.383 1.00 81.25 89 PRO A N 1
ATOM 644 C CA . PRO A 1 89 ? 3.622 5.685 -0.950 1.00 81.25 89 PRO A CA 1
ATOM 645 C C . PRO A 1 89 ? 4.421 6.484 -1.986 1.00 81.25 89 PRO A C 1
ATOM 647 O O . PRO A 1 89 ? 4.361 7.716 -1.999 1.00 81.25 89 PRO A O 1
ATOM 650 N N . ALA A 1 90 ? 5.150 5.793 -2.857 1.00 86.44 90 ALA A N 1
ATOM 651 C CA . ALA A 1 90 ? 5.971 6.429 -3.880 1.00 86.44 90 ALA A CA 1
ATOM 652 C C . ALA A 1 90 ? 5.829 5.726 -5.231 1.00 86.44 90 ALA A C 1
ATOM 654 O O . ALA A 1 90 ? 5.671 4.506 -5.298 1.00 86.44 90 ALA A O 1
ATOM 655 N N . VAL A 1 91 ? 5.901 6.506 -6.310 1.00 90.50 91 VAL A N 1
ATOM 656 C CA . VAL A 1 91 ? 5.843 5.988 -7.677 1.00 90.50 91 VAL A CA 1
ATOM 657 C C . VAL A 1 91 ? 7.227 5.510 -8.099 1.00 90.50 91 VAL A C 1
ATOM 659 O O . VAL A 1 91 ? 8.215 6.244 -8.014 1.00 90.50 91 VAL A O 1
ATOM 662 N N . TYR A 1 92 ? 7.284 4.279 -8.588 1.00 93.75 92 TYR A N 1
ATOM 663 C CA . TYR A 1 92 ? 8.468 3.687 -9.184 1.00 93.75 92 TYR A CA 1
ATOM 664 C C . TYR A 1 92 ? 8.166 3.232 -10.609 1.00 93.75 92 TYR A C 1
ATOM 666 O O . TYR A 1 92 ? 7.075 2.751 -10.885 1.00 93.75 92 TYR A O 1
ATOM 674 N N . TYR A 1 93 ? 9.140 3.344 -11.503 1.00 96.19 93 TYR A N 1
ATOM 675 C CA . TYR A 1 93 ? 9.054 2.906 -12.893 1.00 96.19 93 TYR A CA 1
ATOM 676 C C . TYR A 1 93 ? 9.933 1.680 -13.108 1.00 96.19 93 TYR A C 1
ATOM 678 O O . TYR A 1 93 ? 11.072 1.659 -12.635 1.00 96.19 93 TYR A O 1
ATOM 686 N N . GLY A 1 94 ? 9.439 0.686 -13.848 1.00 97.12 94 GLY A N 1
ATOM 687 C CA . GLY A 1 94 ? 10.279 -0.412 -14.323 1.00 97.12 94 GLY A CA 1
ATOM 688 C C . GLY A 1 94 ? 11.427 0.130 -15.172 1.00 97.12 94 GLY A C 1
ATOM 689 O O . GLY A 1 94 ? 11.225 1.052 -15.964 1.00 97.12 94 GLY A O 1
ATOM 690 N N . TYR A 1 95 ? 12.634 -0.403 -15.003 1.00 98.12 95 TYR A N 1
ATOM 691 C CA . TYR A 1 95 ? 13.819 0.092 -15.694 1.00 98.12 95 TYR A CA 1
ATOM 692 C C . TYR A 1 95 ? 14.729 -1.021 -16.224 1.00 98.12 95 TYR A C 1
ATOM 694 O O . TYR A 1 95 ? 15.070 -1.976 -15.512 1.00 98.12 95 TYR A O 1
ATOM 702 N N . THR A 1 96 ? 15.227 -0.817 -17.446 1.00 97.31 96 THR A N 1
ATOM 703 C CA . THR A 1 96 ? 16.389 -1.527 -18.003 1.00 97.31 96 THR A CA 1
ATOM 704 C C . THR A 1 96 ? 17.360 -0.526 -18.643 1.00 97.31 96 THR A C 1
ATOM 706 O O . THR A 1 96 ? 16.939 0.535 -19.104 1.00 97.31 96 THR A O 1
ATOM 709 N N . PRO A 1 97 ? 18.668 -0.830 -18.741 1.00 96.12 97 PRO A N 1
ATOM 710 C CA . PRO A 1 97 ? 19.598 0.012 -19.494 1.00 96.12 97 PRO A CA 1
ATOM 711 C C . PRO A 1 97 ? 19.273 0.124 -20.991 1.00 96.12 97 PRO A C 1
ATOM 713 O O . PRO A 1 97 ? 19.686 1.095 -21.619 1.00 96.12 97 PRO A O 1
ATOM 716 N N . ALA A 1 98 ? 18.585 -0.870 -21.561 1.00 96.12 98 ALA A N 1
ATOM 717 C CA . ALA A 1 98 ? 18.253 -0.916 -22.982 1.00 96.12 98 ALA A CA 1
ATOM 718 C C . ALA A 1 98 ? 17.017 -0.070 -23.322 1.00 96.12 98 ALA A C 1
ATOM 720 O O . ALA A 1 98 ? 17.003 0.594 -24.356 1.00 96.12 98 ALA A O 1
ATOM 721 N N . ASP A 1 99 ? 16.016 -0.070 -22.439 1.00 96.25 99 ASP A N 1
ATOM 722 C CA . ASP A 1 99 ? 14.709 0.552 -22.681 1.00 96.25 99 ASP A CA 1
ATOM 723 C C . ASP A 1 99 ? 14.536 1.871 -21.917 1.00 96.25 99 ASP A C 1
ATOM 725 O O . ASP A 1 99 ? 13.678 2.687 -22.244 1.00 96.25 99 ASP A O 1
ATOM 729 N N . GLY A 1 100 ? 15.364 2.111 -20.899 1.00 96.50 100 GLY A N 1
ATOM 730 C CA . GLY A 1 100 ? 15.156 3.202 -19.960 1.00 96.50 100 GLY A CA 1
ATOM 731 C C . GLY A 1 100 ? 13.998 2.901 -19.010 1.00 96.50 100 GLY A C 1
ATOM 732 O O . GLY A 1 100 ? 13.795 1.759 -18.600 1.00 96.50 100 GLY A O 1
ATOM 733 N N . ALA A 1 101 ? 13.279 3.947 -18.600 1.00 96.88 101 ALA A N 1
ATOM 734 C CA . ALA A 1 101 ? 12.093 3.810 -17.760 1.00 96.88 101 ALA A CA 1
ATOM 735 C C . ALA A 1 101 ? 10.874 3.394 -18.596 1.00 96.88 101 ALA A C 1
ATOM 737 O O . ALA A 1 101 ? 10.662 3.912 -19.689 1.00 96.88 101 ALA A O 1
ATOM 738 N N . THR A 1 102 ? 10.059 2.504 -18.042 1.00 95.94 102 THR A N 1
ATOM 739 C CA . THR A 1 102 ? 8.897 1.889 -18.696 1.00 95.94 102 THR A CA 1
ATOM 740 C C . THR A 1 102 ? 7.604 2.344 -18.008 1.00 95.94 102 THR A C 1
ATOM 742 O O . THR A 1 102 ? 7.365 3.546 -17.882 1.00 95.94 102 THR A O 1
ATOM 745 N N . VAL A 1 103 ? 6.753 1.422 -17.555 1.00 93.31 103 VAL A N 1
ATOM 746 C CA . VAL A 1 103 ? 5.514 1.737 -16.833 1.00 93.31 103 VAL A CA 1
ATOM 747 C C . VAL A 1 103 ? 5.745 1.795 -15.325 1.00 93.31 103 VAL A C 1
ATOM 749 O O . VAL A 1 103 ? 6.743 1.285 -14.808 1.00 93.31 103 VAL A O 1
ATOM 752 N N . SER A 1 104 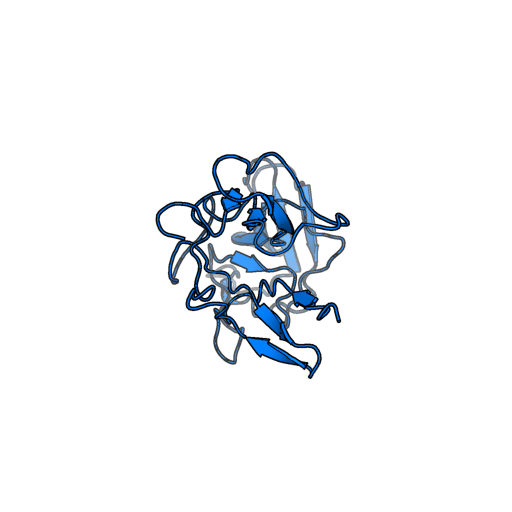? 4.827 2.448 -14.614 1.00 92.06 104 SER A N 1
ATOM 753 C CA . SER A 1 104 ? 4.950 2.678 -13.180 1.00 92.06 104 SER A CA 1
ATOM 754 C C . SER A 1 104 ? 4.114 1.739 -12.322 1.00 92.06 104 SER A C 1
ATOM 756 O O . SER A 1 104 ? 3.101 1.201 -12.758 1.00 92.06 104 SER A O 1
ATOM 758 N N . VAL A 1 105 ? 4.534 1.609 -11.071 1.00 89.94 105 VAL A N 1
ATOM 759 C CA . VAL A 1 105 ? 3.813 1.031 -9.937 1.00 89.94 105 VAL A CA 1
ATOM 760 C C . VAL A 1 105 ? 3.954 1.959 -8.739 1.00 89.94 105 VAL A C 1
ATOM 762 O O . VAL A 1 105 ? 4.846 2.807 -8.681 1.00 89.94 105 VAL A O 1
ATOM 765 N N . ILE A 1 106 ? 3.074 1.793 -7.764 1.00 86.25 106 ILE A N 1
ATOM 766 C CA . ILE A 1 106 ? 3.182 2.440 -6.462 1.00 86.25 106 ILE A CA 1
ATOM 767 C C . ILE A 1 106 ? 3.807 1.426 -5.517 1.00 86.25 106 ILE A C 1
ATOM 769 O O . ILE A 1 106 ? 3.278 0.335 -5.347 1.00 86.25 106 ILE A O 1
ATOM 773 N N . VAL A 1 107 ? 4.912 1.778 -4.880 1.00 86.06 107 VAL A N 1
ATOM 774 C CA . VAL A 1 107 ? 5.503 0.956 -3.825 1.00 86.06 107 VAL A CA 1
ATOM 775 C C . VAL A 1 107 ? 5.150 1.585 -2.489 1.00 86.06 107 VAL A C 1
ATOM 777 O O . VAL A 1 107 ? 5.316 2.795 -2.300 1.00 86.06 107 VAL A O 1
ATOM 780 N N . TRP A 1 108 ? 4.634 0.776 -1.565 1.00 80.69 108 TRP A N 1
ATOM 781 C CA . TRP A 1 108 ? 4.128 1.284 -0.300 1.00 80.69 108 TRP A CA 1
ATOM 782 C C . TRP A 1 108 ? 4.394 0.345 0.875 1.00 80.69 108 TRP A C 1
ATOM 784 O O . TRP A 1 108 ? 4.105 -0.850 0.845 1.00 80.69 108 TRP A O 1
ATOM 794 N N . LYS A 1 109 ? 4.895 0.922 1.967 1.00 79.06 109 LYS A N 1
ATOM 795 C CA . LYS A 1 109 ? 4.868 0.313 3.293 1.00 79.06 109 LYS A CA 1
ATOM 796 C C . LYS A 1 109 ? 3.643 0.840 4.052 1.00 79.06 109 LYS A C 1
ATOM 798 O O . LYS A 1 109 ? 3.663 1.993 4.483 1.00 79.06 109 LYS A O 1
ATOM 803 N N . PRO A 1 110 ? 2.567 0.050 4.206 1.00 72.31 110 PRO A N 1
ATOM 804 C CA . PRO A 1 110 ? 1.380 0.530 4.888 1.00 72.31 110 PRO A CA 1
ATOM 805 C C . PRO A 1 110 ? 1.675 0.689 6.377 1.00 72.31 110 PRO A C 1
ATOM 807 O O . PRO A 1 110 ? 2.241 -0.197 7.016 1.00 72.31 110 PRO A O 1
ATOM 810 N N . GLU A 1 111 ? 1.279 1.835 6.918 1.00 75.12 111 GLU A N 1
ATOM 811 C CA . GLU A 1 111 ? 1.361 2.127 8.343 1.00 75.12 111 GLU A CA 1
ATOM 812 C C . GLU A 1 111 ? -0.048 2.076 8.933 1.00 75.12 111 GLU A C 1
ATOM 814 O O . GLU A 1 111 ? -0.942 2.818 8.515 1.00 75.12 111 GLU A O 1
ATOM 819 N N . LEU A 1 112 ? -0.242 1.187 9.903 1.00 76.75 112 LEU A N 1
ATOM 820 C CA . LEU A 1 112 ? -1.417 1.152 10.762 1.00 76.75 112 LEU A CA 1
ATOM 821 C C . LEU A 1 112 ? -0.930 1.260 12.203 1.00 76.75 112 LEU A C 1
ATOM 823 O O . LEU A 1 112 ? -0.083 0.474 12.627 1.00 76.75 112 LEU A O 1
ATOM 827 N N . SER A 1 113 ? -1.485 2.196 12.964 1.00 83.56 113 SER A N 1
ATOM 828 C CA . SER A 1 113 ? -1.351 2.195 14.416 1.00 83.56 113 SER A CA 1
ATOM 829 C C . SER A 1 113 ? -2.717 2.095 15.081 1.00 83.56 113 SER A C 1
ATOM 831 O O . SER A 1 113 ? -3.703 2.694 14.645 1.00 83.56 113 SER A O 1
ATOM 833 N N . LEU A 1 114 ? -2.755 1.285 16.135 1.00 87.06 114 LEU A N 1
ATOM 834 C CA . LEU A 1 114 ? -3.893 1.122 17.020 1.00 87.06 114 LEU A CA 1
ATOM 835 C C . LEU A 1 114 ? -3.567 1.836 18.325 1.00 87.06 114 LEU A C 1
ATOM 837 O O . LEU A 1 114 ? -2.519 1.576 18.914 1.00 87.06 114 LEU A O 1
ATOM 841 N N . GLY A 1 115 ? -4.475 2.690 18.773 1.00 89.12 115 GLY A N 1
ATOM 842 C CA . GLY A 1 115 ? -4.457 3.236 20.119 1.00 89.12 115 GLY A CA 1
ATOM 843 C C . GLY A 1 115 ? -5.780 3.017 20.834 1.00 89.12 115 GLY A C 1
ATOM 844 O O . GLY A 1 115 ? -6.780 2.629 20.222 1.00 89.12 115 GLY A O 1
ATOM 845 N N . VAL A 1 116 ? -5.794 3.291 22.135 1.00 90.00 116 VAL A N 1
ATOM 846 C CA . VAL A 1 116 ? -7.011 3.226 22.958 1.00 90.00 116 VAL A CA 1
ATOM 847 C C . VAL A 1 116 ? -7.260 4.574 23.622 1.00 90.00 116 VAL A C 1
ATOM 849 O O . VAL A 1 116 ? -6.382 5.121 24.294 1.00 90.00 116 VAL A O 1
ATOM 852 N N . THR A 1 117 ? -8.470 5.101 23.461 1.00 92.56 117 THR A N 1
ATOM 853 C CA . THR A 1 117 ? -8.904 6.381 24.033 1.00 92.56 117 THR A CA 1
ATOM 854 C C . THR A 1 117 ? -10.193 6.209 24.829 1.00 92.56 117 THR A C 1
ATOM 856 O O . THR A 1 117 ? -10.878 5.189 24.714 1.00 92.56 117 THR A O 1
ATOM 859 N N . LEU A 1 118 ? -10.567 7.218 25.617 1.00 92.31 118 LEU A N 1
ATOM 860 C CA . LEU A 1 118 ? -11.950 7.329 26.079 1.00 92.31 118 LEU A CA 1
ATOM 861 C C . LEU A 1 118 ? -12.891 7.447 24.874 1.00 92.31 118 LEU A C 1
ATOM 863 O O . LEU A 1 118 ? -12.512 7.987 23.832 1.00 92.31 118 LEU A O 1
ATOM 867 N N . ALA A 1 119 ? -14.100 6.907 25.014 1.00 91.94 119 ALA A N 1
ATOM 868 C CA . ALA A 1 119 ? -15.133 7.010 23.988 1.00 91.94 119 ALA A CA 1
ATOM 869 C C . ALA A 1 119 ? -15.591 8.466 23.783 1.00 91.94 119 ALA A C 1
ATOM 871 O O . ALA A 1 119 ? -15.351 9.347 24.619 1.00 91.94 119 ALA A O 1
ATOM 872 N N . ASN A 1 120 ? -16.289 8.712 22.675 1.00 90.38 120 ASN A N 1
ATOM 873 C CA . ASN A 1 120 ? -16.894 9.993 22.334 1.00 90.38 120 ASN A CA 1
ATOM 874 C C . ASN A 1 120 ? -17.677 10.571 23.535 1.00 90.38 120 ASN A C 1
ATOM 876 O O . ASN A 1 120 ? -18.466 9.851 24.157 1.00 90.38 120 ASN A O 1
ATOM 880 N N . PRO A 1 121 ? -17.508 11.867 23.868 1.00 91.31 121 PRO A N 1
ATOM 881 C CA . PRO A 1 121 ? -16.774 12.912 23.135 1.00 91.31 121 PRO A CA 1
ATOM 882 C C . PRO A 1 121 ? -15.299 13.108 23.526 1.00 91.31 121 PRO A C 1
ATOM 884 O O . PRO A 1 121 ? -14.704 14.120 23.162 1.00 91.31 121 PRO A O 1
ATOM 887 N N . TRP A 1 122 ? -14.692 12.175 24.263 1.00 91.62 122 TRP A N 1
ATOM 888 C CA . TRP A 1 122 ? -13.392 12.372 24.920 1.00 91.62 122 TRP A CA 1
ATOM 889 C C . TRP A 1 122 ? -12.221 11.674 24.216 1.00 91.62 122 TRP A C 1
ATOM 891 O O . TRP A 1 122 ? -11.239 11.300 24.848 1.00 91.62 122 TRP A O 1
ATOM 901 N N . HIS A 1 123 ? -12.278 11.534 22.890 1.00 91.12 123 HIS A N 1
ATOM 902 C CA . HIS A 1 123 ? -11.240 10.860 22.091 1.00 91.12 123 HIS A CA 1
ATOM 903 C C . HIS A 1 123 ? -9.826 11.455 22.212 1.00 91.12 123 HIS A C 1
ATOM 905 O O . HIS A 1 123 ? -8.854 10.831 21.789 1.00 91.12 123 HIS A O 1
ATOM 911 N N . ALA A 1 124 ? -9.687 12.663 22.764 1.00 87.56 124 ALA A N 1
ATOM 912 C CA . ALA A 1 124 ? -8.387 13.273 23.037 1.00 87.56 124 ALA A CA 1
ATOM 913 C C . ALA A 1 124 ? -7.619 12.572 24.175 1.00 87.56 124 ALA A C 1
ATOM 915 O O . ALA A 1 124 ? -6.391 12.655 24.218 1.00 87.56 124 ALA A O 1
ATOM 916 N N . ASP A 1 125 ? -8.323 11.868 25.065 1.00 88.62 125 ASP A N 1
ATOM 917 C CA . ASP A 1 125 ? -7.742 11.248 26.251 1.00 88.62 125 ASP A CA 1
ATOM 918 C C . ASP A 1 125 ? -7.344 9.795 25.959 1.00 88.62 125 ASP A C 1
ATOM 920 O O . ASP A 1 125 ? -8.184 8.891 25.904 1.00 88.62 125 ASP A O 1
ATOM 924 N N . ALA A 1 126 ? -6.043 9.561 25.771 1.00 87.62 126 ALA A N 1
ATOM 925 C CA . ALA A 1 126 ? -5.478 8.218 25.666 1.00 87.62 126 ALA A CA 1
ATOM 926 C C . ALA A 1 126 ? -5.542 7.490 27.018 1.00 87.62 126 ALA A C 1
ATOM 928 O O . ALA A 1 126 ? -5.272 8.078 28.067 1.00 87.62 126 ALA A O 1
ATOM 929 N N . VAL A 1 127 ? -5.866 6.195 26.991 1.00 86.75 127 VAL A N 1
ATOM 930 C CA . VAL A 1 127 ? -6.036 5.373 28.207 1.00 86.75 127 VAL A CA 1
ATOM 931 C C . VAL A 1 127 ? -5.054 4.209 28.312 1.00 86.75 127 VAL A C 1
ATOM 933 O O . VAL A 1 127 ? -5.153 3.371 29.209 1.00 86.75 127 VAL A O 1
ATOM 936 N N . GLU A 1 128 ? -4.083 4.154 27.408 1.00 81.00 128 GLU A N 1
ATOM 937 C CA . GLU A 1 128 ? -3.032 3.142 27.413 1.00 81.00 128 GLU A CA 1
ATOM 938 C C . GLU A 1 128 ? -2.229 3.178 28.719 1.00 81.00 128 GLU A C 1
ATOM 940 O O . GLU A 1 128 ? -1.754 4.221 29.164 1.00 81.00 128 GLU A O 1
ATOM 945 N N . GLY A 1 129 ? -2.093 2.015 29.360 1.00 75.31 129 GLY A N 1
ATOM 946 C CA . GLY A 1 129 ? -1.378 1.879 30.631 1.00 75.31 129 GLY A CA 1
ATOM 947 C C . GLY A 1 129 ? -2.126 2.408 31.860 1.00 75.31 129 GLY A C 1
ATOM 948 O O . GLY A 1 129 ? -1.588 2.329 32.966 1.00 75.31 129 GLY A O 1
ATOM 949 N N . LEU A 1 130 ? -3.357 2.909 31.711 1.00 81.06 130 LEU A N 1
ATOM 950 C CA . LEU A 1 130 ? -4.176 3.363 32.834 1.00 81.06 130 LEU A CA 1
ATOM 951 C C . LEU A 1 130 ? -5.048 2.234 33.395 1.00 81.06 130 LEU A C 1
ATOM 953 O O . LEU A 1 130 ? -5.514 1.349 32.681 1.00 81.06 130 LEU A O 1
ATOM 957 N N . SER A 1 131 ? -5.310 2.292 34.702 1.00 81.75 131 SER A N 1
ATOM 958 C CA . SER A 1 131 ? -6.364 1.490 35.330 1.00 81.75 131 SER A CA 1
ATOM 959 C C . SER A 1 131 ? -7.683 2.243 35.230 1.00 81.75 131 SER A C 1
ATOM 961 O O . SER A 1 131 ? -7.847 3.289 35.857 1.00 81.75 131 SER A O 1
ATOM 963 N N . LEU A 1 132 ? -8.614 1.715 34.442 1.00 80.94 132 LEU A N 1
ATOM 964 C CA . LEU A 1 132 ? -9.930 2.316 34.264 1.00 80.94 132 LEU A CA 1
ATOM 965 C C . LEU A 1 132 ? -10.948 1.698 35.232 1.00 80.94 132 LEU A C 1
ATOM 967 O O . LEU A 1 132 ? -10.917 0.483 35.451 1.00 80.94 132 LEU A O 1
ATOM 971 N N . PRO A 1 133 ? -11.872 2.498 35.793 1.00 86.12 133 PRO A N 1
ATOM 972 C CA . PRO A 1 133 ? -13.045 1.965 36.471 1.00 86.12 133 PRO A CA 1
ATOM 973 C C . PRO A 1 133 ? -13.840 1.033 35.554 1.00 86.12 133 PRO A C 1
ATOM 975 O O . PRO A 1 133 ? -13.954 1.275 34.348 1.00 86.12 133 PRO A O 1
ATOM 978 N N . GLU A 1 134 ? -14.431 -0.008 36.136 1.00 83.19 134 GLU A N 1
ATOM 979 C CA . GLU A 1 134 ? -15.330 -0.901 35.409 1.00 83.19 134 GLU A CA 1
ATOM 980 C C . GLU A 1 134 ? -16.493 -0.107 34.792 1.00 83.19 134 GLU A C 1
ATOM 982 O O . GLU A 1 134 ? -17.060 0.784 35.424 1.00 83.19 134 GLU A O 1
ATOM 987 N N . GLY A 1 135 ? -16.820 -0.403 33.532 1.00 81.62 135 GLY A N 1
ATOM 988 C CA . GLY A 1 135 ? -17.862 0.305 32.783 1.00 81.62 135 GLY A CA 1
ATOM 989 C C . GLY A 1 135 ? -17.421 1.622 32.133 1.00 81.62 135 GLY A C 1
ATOM 990 O O . GLY A 1 135 ? -18.240 2.259 31.474 1.00 81.62 135 GLY A O 1
ATOM 991 N N . THR A 1 136 ? -16.152 2.027 32.262 1.00 86.75 136 THR A N 1
ATOM 992 C CA . THR A 1 136 ? -15.622 3.168 31.496 1.00 86.75 136 THR A CA 1
ATOM 993 C C . THR A 1 136 ? -15.675 2.854 30.002 1.00 86.75 136 THR A C 1
ATOM 995 O O . THR A 1 136 ? -15.055 1.894 29.545 1.00 86.75 136 THR A O 1
ATOM 998 N N . ALA A 1 137 ? -16.417 3.661 29.242 1.00 88.94 137 ALA A N 1
ATOM 999 C CA . ALA A 1 137 ? -16.516 3.512 27.797 1.00 88.94 137 ALA A CA 1
ATOM 1000 C C . ALA A 1 137 ? -15.201 3.937 27.124 1.00 88.94 137 ALA A C 1
ATOM 1002 O O . ALA A 1 137 ? -14.699 5.041 27.353 1.00 88.94 137 ALA A O 1
ATOM 1003 N N . ILE A 1 138 ? -14.670 3.058 26.279 1.00 90.31 138 ILE A N 1
ATOM 1004 C CA . ILE A 1 138 ? -13.450 3.273 25.498 1.00 90.31 138 ILE A CA 1
ATOM 1005 C C . ILE A 1 138 ? -13.750 3.148 24.008 1.00 90.31 138 ILE A C 1
ATOM 1007 O O . ILE A 1 138 ? -14.709 2.483 23.611 1.00 90.31 138 ILE A O 1
ATOM 1011 N N . ALA A 1 139 ? -12.889 3.745 23.198 1.00 91.19 139 ALA A N 1
ATOM 1012 C CA . ALA A 1 139 ? -12.853 3.564 21.760 1.00 91.19 139 ALA A CA 1
ATOM 1013 C C . ALA A 1 139 ? -11.442 3.169 21.328 1.00 91.19 139 ALA A C 1
ATOM 1015 O O . ALA A 1 139 ? -10.446 3.575 21.935 1.00 91.19 139 ALA A O 1
ATOM 1016 N N . PHE A 1 140 ? -11.352 2.386 20.259 1.00 91.19 140 PHE A N 1
ATOM 1017 C CA . PHE A 1 140 ? -10.083 2.145 19.596 1.00 91.19 140 PHE A CA 1
ATOM 1018 C C . PHE A 1 140 ? -9.878 3.221 18.541 1.00 91.19 140 PHE A C 1
ATOM 1020 O O . PHE A 1 140 ? -10.742 3.440 17.691 1.00 91.19 140 PHE A O 1
ATOM 1027 N N . LYS A 1 141 ? -8.730 3.888 18.605 1.00 91.62 141 LYS A N 1
ATOM 1028 C CA . LYS A 1 141 ? -8.273 4.840 17.602 1.00 91.62 141 LYS A CA 1
ATOM 1029 C C . LYS A 1 141 ? -7.460 4.083 16.568 1.00 91.62 141 LYS A C 1
ATOM 1031 O O . LYS A 1 141 ? -6.403 3.545 16.890 1.00 91.62 141 LYS A O 1
ATOM 1036 N N . ILE A 1 142 ? -7.917 4.080 15.327 1.00 87.94 142 ILE A N 1
ATOM 1037 C CA . ILE A 1 142 ? -7.174 3.523 14.205 1.00 87.94 142 ILE A CA 1
ATOM 1038 C C . ILE A 1 142 ? -6.585 4.694 13.426 1.00 87.94 142 ILE A C 1
ATOM 1040 O O . ILE A 1 142 ? -7.308 5.592 12.999 1.00 87.94 142 ILE A O 1
ATOM 1044 N N . THR A 1 143 ? -5.266 4.700 13.252 1.00 86.19 143 THR A N 1
ATOM 1045 C CA . THR A 1 143 ? -4.565 5.695 12.434 1.00 86.19 143 THR A CA 1
ATOM 1046 C C . THR A 1 143 ? -3.889 5.004 11.265 1.00 86.19 143 THR A C 1
ATOM 1048 O O . THR A 1 143 ? -3.086 4.089 11.448 1.00 86.19 143 THR A O 1
ATOM 1051 N N . SER A 1 144 ? -4.200 5.464 10.059 1.00 80.38 144 SER A N 1
ATOM 1052 C CA . SER A 1 144 ? -3.518 5.060 8.843 1.00 80.38 144 SER A CA 1
ATOM 1053 C C . SER A 1 144 ? -3.391 6.246 7.883 1.00 80.38 144 SER A C 1
ATOM 1055 O O . SER A 1 144 ? -4.300 6.518 7.100 1.00 80.38 144 SER A O 1
ATOM 1057 N N . PRO A 1 145 ? -2.274 6.994 7.937 1.00 69.06 145 PRO A N 1
ATOM 1058 C CA . PRO A 1 145 ? -2.171 8.328 7.342 1.00 69.06 145 PRO A CA 1
ATOM 1059 C C . PRO A 1 145 ? -2.308 8.362 5.813 1.00 69.06 145 PRO A C 1
ATOM 1061 O O . PRO A 1 145 ? -2.625 9.408 5.251 1.00 69.06 145 PRO A O 1
ATOM 1064 N N . TYR A 1 146 ? -2.081 7.228 5.149 1.00 66.75 146 TYR A N 1
ATOM 1065 C CA . TYR A 1 146 ? -2.083 7.109 3.689 1.00 66.75 146 TYR A CA 1
ATOM 1066 C C . TYR A 1 146 ? -3.181 6.183 3.153 1.00 66.75 146 TYR A C 1
ATOM 1068 O O . TYR A 1 146 ? -3.296 5.999 1.941 1.00 66.75 146 TYR A O 1
ATOM 1076 N N . VAL A 1 147 ? -4.022 5.619 4.028 1.00 60.03 147 VAL A N 1
ATOM 1077 C CA . VAL A 1 147 ? -5.204 4.875 3.588 1.00 60.03 147 VAL A CA 1
ATOM 1078 C C . VAL A 1 147 ? -6.344 5.876 3.375 1.00 60.03 147 VAL A C 1
ATOM 1080 O O . VAL A 1 147 ? -6.735 6.601 4.284 1.00 60.03 147 VAL A O 1
ATOM 1083 N N . GLY A 1 148 ? -6.831 5.960 2.134 1.00 49.25 148 GLY A N 1
ATOM 1084 C CA . GLY A 1 148 ? -7.872 6.906 1.706 1.00 49.25 148 GLY A CA 1
ATOM 1085 C C . GLY A 1 148 ? -7.446 7.828 0.557 1.00 49.25 148 GLY A C 1
ATOM 1086 O O . GLY A 1 148 ? -8.301 8.252 -0.218 1.00 49.25 148 GLY A O 1
ATOM 1087 N N . THR A 1 149 ? -6.143 8.066 0.370 1.00 47.16 149 THR A N 1
ATOM 1088 C CA . THR A 1 149 ? -5.596 8.947 -0.683 1.00 47.16 149 THR A CA 1
ATOM 1089 C C . THR A 1 149 ? -5.062 8.211 -1.912 1.00 47.16 149 THR A C 1
ATOM 1091 O O . THR A 1 149 ? -4.893 8.830 -2.961 1.00 47.16 149 THR A O 1
ATOM 1094 N N . SER A 1 150 ? -4.790 6.906 -1.837 1.00 48.16 150 SER A N 1
ATOM 1095 C CA . SER A 1 150 ? -4.240 6.153 -2.972 1.00 48.16 150 SER A CA 1
ATOM 1096 C C . SER A 1 150 ? -4.694 4.699 -2.954 1.00 48.16 150 SER A C 1
ATOM 1098 O O . SER A 1 150 ? -4.187 3.873 -2.203 1.00 48.16 150 SER A O 1
ATOM 1100 N N . TYR A 1 151 ? -5.674 4.386 -3.797 1.00 50.12 151 TYR A N 1
ATOM 1101 C CA . TYR A 1 151 ? -5.973 3.020 -4.201 1.00 50.12 151 TYR A CA 1
ATOM 1102 C C . TYR A 1 151 ? -6.551 3.070 -5.625 1.00 50.12 151 TYR A C 1
ATOM 1104 O O . TYR A 1 151 ? -7.579 3.724 -5.808 1.00 50.12 151 TYR A O 1
ATOM 1112 N N . ARG A 1 152 ? -5.926 2.371 -6.597 1.00 43.66 152 ARG A N 1
ATOM 1113 C CA . ARG A 1 152 ? -6.539 1.316 -7.450 1.00 43.66 152 ARG A CA 1
ATOM 1114 C C . ARG A 1 152 ? -6.100 1.289 -8.933 1.00 43.66 152 ARG A C 1
ATOM 1116 O O . ARG A 1 152 ? -6.208 2.312 -9.593 1.00 43.66 152 ARG A O 1
ATOM 1123 N N . VAL A 1 153 ? -5.974 0.076 -9.500 1.00 39.19 153 VAL A N 1
ATOM 1124 C CA . VAL A 1 153 ? -6.939 -0.465 -10.497 1.00 39.19 153 VAL A CA 1
ATOM 1125 C C . VAL A 1 153 ? -7.368 -1.900 -10.077 1.00 39.19 153 VAL A C 1
ATOM 1127 O O . VAL A 1 153 ? -6.518 -2.730 -9.804 1.00 39.19 153 VAL A O 1
ATOM 1130 N N . GLY A 1 154 ? -8.683 -2.184 -9.925 1.00 46.84 154 GLY A N 1
ATOM 1131 C CA . GLY A 1 154 ? -9.247 -3.539 -9.696 1.00 46.84 154 GLY A CA 1
ATOM 1132 C C . GLY A 1 154 ? -9.972 -3.937 -8.379 1.00 46.84 154 GLY A C 1
ATOM 1133 O O . GLY A 1 154 ? -10.678 -4.936 -8.410 1.00 46.84 154 GLY A O 1
ATOM 1134 N N . SER A 1 155 ? -9.875 -3.244 -7.234 1.00 52.03 155 SER A N 1
ATOM 1135 C CA . SER A 1 155 ? -10.389 -3.779 -5.931 1.00 52.03 155 SER A CA 1
ATOM 1136 C C . SER A 1 155 ? -11.627 -3.066 -5.303 1.00 52.03 155 SER A C 1
ATOM 1138 O O . SER A 1 155 ? -12.331 -2.351 -6.016 1.00 52.03 155 SER A O 1
ATOM 1140 N N . THR A 1 156 ? -11.911 -3.229 -3.991 1.00 53.91 156 THR A N 1
ATOM 1141 C CA . THR A 1 156 ? -12.959 -2.563 -3.155 1.00 53.91 156 THR A CA 1
ATOM 1142 C C . THR A 1 156 ? -12.395 -1.463 -2.237 1.00 53.91 156 THR A C 1
ATOM 1144 O O . THR A 1 156 ? -11.560 -1.735 -1.386 1.00 53.91 156 THR A O 1
ATOM 1147 N N . TYR A 1 157 ? -12.714 -0.188 -2.499 1.00 54.38 157 TYR A N 1
ATOM 1148 C CA . TYR A 1 157 ? -12.127 1.020 -1.868 1.00 54.38 157 TYR A CA 1
ATOM 1149 C C . TYR A 1 157 ? -13.252 1.586 -1.024 1.00 54.38 157 TYR A C 1
ATOM 1151 O O . TYR A 1 157 ? -14.389 1.561 -1.511 1.00 54.38 157 TYR A O 1
ATOM 1159 N N . PRO A 1 158 ? -12.966 2.095 0.179 1.00 60.81 158 PRO A N 1
ATOM 1160 C CA . PRO A 1 158 ? -11.658 2.163 0.850 1.00 60.81 158 PRO A CA 1
ATOM 1161 C C . PRO A 1 158 ? -11.161 0.794 1.352 1.00 60.81 158 PRO A C 1
ATOM 1163 O O . PRO A 1 158 ? -11.899 -0.192 1.311 1.00 60.81 158 PRO A O 1
ATOM 1166 N N . ALA A 1 159 ? -9.900 0.729 1.796 1.00 71.25 159 ALA A N 1
ATOM 1167 C CA . ALA A 1 159 ? -9.377 -0.469 2.448 1.00 71.25 159 ALA A CA 1
ATOM 1168 C C . ALA A 1 159 ? -10.177 -0.775 3.723 1.00 71.25 159 ALA A C 1
ATOM 1170 O O . ALA A 1 159 ? -10.811 0.109 4.307 1.00 71.25 159 ALA A O 1
ATOM 1171 N N . ARG A 1 160 ? -10.151 -2.040 4.135 1.00 77.56 160 ARG A N 1
ATOM 1172 C CA . ARG A 1 160 ? -10.840 -2.518 5.329 1.00 77.56 160 ARG A CA 1
ATOM 1173 C C . ARG A 1 160 ? -9.838 -3.084 6.318 1.00 77.56 160 ARG A C 1
ATOM 1175 O O . ARG A 1 160 ? -8.837 -3.657 5.895 1.00 77.56 160 ARG A O 1
ATOM 1182 N N . VAL A 1 161 ? -10.125 -2.927 7.603 1.00 78.50 161 VAL A N 1
ATOM 1183 C CA . VAL A 1 161 ? -9.347 -3.515 8.698 1.00 78.50 161 VAL A CA 1
ATOM 1184 C C . VAL A 1 161 ? -10.259 -4.290 9.637 1.00 78.50 161 VAL A C 1
ATOM 1186 O O . VAL A 1 161 ? -11.404 -3.896 9.865 1.00 78.50 161 VAL A O 1
ATOM 1189 N N . ASP A 1 162 ? -9.715 -5.360 10.202 1.00 84.12 162 ASP A N 1
ATOM 1190 C CA . ASP A 1 162 ? -10.345 -6.123 11.272 1.00 84.12 162 ASP A CA 1
ATOM 1191 C C . ASP A 1 162 ? -9.643 -5.786 12.590 1.00 84.12 162 ASP A C 1
ATOM 1193 O O . ASP A 1 162 ? -8.410 -5.751 12.657 1.00 84.12 162 ASP A O 1
ATOM 1197 N N . LEU A 1 163 ? -10.411 -5.554 13.655 1.00 83.94 163 LEU A N 1
ATOM 1198 C CA . LEU A 1 163 ? -9.862 -5.534 15.009 1.00 83.94 163 LEU A CA 1
ATOM 1199 C C . LEU A 1 163 ? -10.036 -6.916 15.633 1.00 83.94 163 LEU A C 1
ATOM 1201 O O . LEU A 1 163 ? -11.162 -7.364 15.855 1.00 83.94 163 LEU A O 1
ATOM 1205 N N . VAL A 1 164 ? -8.915 -7.579 15.921 1.00 85.31 164 VAL A N 1
ATOM 1206 C CA . VAL A 1 164 ? -8.902 -8.935 16.469 1.00 85.31 164 VAL A CA 1
ATOM 1207 C C . VAL A 1 164 ? -8.583 -8.892 17.963 1.00 85.31 164 VAL A C 1
ATOM 1209 O O . VAL A 1 164 ? -7.564 -8.368 18.419 1.00 85.31 164 VAL A O 1
ATOM 1212 N N . PHE A 1 165 ? -9.485 -9.463 18.749 1.00 81.88 165 PHE A N 1
ATOM 1213 C CA . PHE A 1 165 ? -9.362 -9.616 20.189 1.00 81.88 165 PHE A CA 1
ATOM 1214 C C . PHE A 1 165 ? -8.899 -11.031 20.512 1.00 81.88 165 PHE A C 1
ATOM 1216 O O . PHE A 1 165 ? -9.600 -11.998 20.212 1.00 81.88 165 PHE A O 1
ATOM 1223 N N . THR A 1 166 ? -7.756 -11.157 21.180 1.00 81.94 166 THR A N 1
ATOM 1224 C CA . THR A 1 166 ? -7.240 -12.448 21.631 1.00 81.94 166 THR A CA 1
ATOM 1225 C C . THR A 1 166 ? -7.631 -12.670 23.089 1.00 81.94 166 THR A C 1
ATOM 1227 O O . THR A 1 166 ? -7.215 -11.956 24.008 1.00 81.94 166 THR A O 1
ATOM 1230 N N . THR A 1 167 ? -8.465 -13.680 23.313 1.00 79.56 167 THR A N 1
ATOM 1231 C CA . THR A 1 167 ? -8.860 -14.125 24.654 1.00 79.56 167 THR A CA 1
ATOM 1232 C C . THR A 1 167 ? -7.670 -14.740 25.405 1.00 79.56 167 THR A C 1
ATOM 1234 O O . THR A 1 167 ? -6.734 -15.225 24.769 1.00 79.56 167 THR A O 1
ATOM 1237 N N . PRO A 1 168 ? -7.696 -14.825 26.751 1.00 77.00 168 PRO A N 1
ATOM 1238 C CA . PRO A 1 168 ? -6.619 -15.474 27.510 1.00 77.00 168 PRO A CA 1
ATOM 1239 C C . PRO A 1 168 ? -6.368 -16.938 27.120 1.00 77.00 168 PRO A C 1
ATOM 1241 O O . PRO A 1 168 ? -5.274 -17.451 27.322 1.00 77.00 168 PRO A O 1
ATOM 1244 N N . GLY A 1 169 ? -7.385 -17.617 26.577 1.00 79.12 169 GLY A N 1
ATOM 1245 C CA . GLY A 1 169 ? -7.271 -18.980 26.054 1.00 79.12 169 GLY A CA 1
ATOM 1246 C C . GLY A 1 169 ? -6.699 -19.065 24.634 1.00 79.12 169 GLY A C 1
ATOM 1247 O O . GLY A 1 169 ? -6.641 -20.160 24.088 1.00 79.12 169 GLY A O 1
ATOM 1248 N N . GLY A 1 170 ? -6.319 -17.935 24.026 1.00 77.12 170 GLY A N 1
ATOM 1249 C CA . GLY A 1 170 ? -5.771 -17.852 22.670 1.00 77.12 170 GLY A CA 1
ATOM 1250 C C . GLY A 1 170 ? -6.813 -17.805 21.549 1.00 77.12 170 GLY A C 1
ATOM 1251 O O . GLY A 1 170 ? -6.439 -17.741 20.386 1.00 77.12 170 GLY A O 1
ATOM 1252 N N . GLY A 1 171 ? -8.111 -17.830 21.865 1.00 80.31 171 GLY A N 1
ATOM 1253 C CA . GLY A 1 171 ? -9.166 -17.680 20.860 1.00 80.31 171 GLY A CA 1
ATOM 1254 C C . GLY A 1 171 ? -9.239 -16.247 20.336 1.00 80.31 171 GLY A C 1
ATOM 1255 O O . GLY A 1 171 ? -9.212 -15.313 21.139 1.00 80.31 171 GLY A O 1
ATOM 1256 N N . GLU A 1 172 ? -9.359 -16.096 19.021 1.00 86.19 172 GLU A N 1
ATOM 1257 C CA . GLU A 1 172 ? -9.493 -14.815 18.325 1.00 86.19 172 GLU A CA 1
ATOM 1258 C C . GLU A 1 172 ? -10.962 -14.493 18.038 1.00 86.19 172 GLU A C 1
ATOM 1260 O O . GLU A 1 172 ? -11.744 -15.366 17.656 1.00 86.19 172 GLU A O 1
ATOM 1265 N N . LEU A 1 173 ? -11.346 -13.235 18.242 1.00 85.12 173 LEU A N 1
ATOM 1266 C CA . LEU A 1 173 ? -12.700 -12.731 18.031 1.00 85.12 173 LEU A CA 1
ATOM 1267 C C . LEU A 1 173 ? -12.628 -11.381 17.320 1.00 85.12 173 LEU A C 1
ATOM 1269 O O . LEU A 1 173 ? -11.803 -10.551 17.677 1.00 85.12 173 LEU A O 1
ATOM 1273 N N . THR A 1 174 ? -13.533 -11.123 16.383 1.00 85.88 174 THR A N 1
ATOM 1274 C CA . THR A 1 174 ? -13.742 -9.784 15.798 1.00 85.88 174 THR A CA 1
ATOM 1275 C C . THR A 1 174 ? -14.996 -9.105 16.334 1.00 85.88 174 THR A C 1
ATOM 1277 O O . THR A 1 174 ? -15.240 -7.942 16.041 1.00 85.88 174 THR A O 1
ATOM 1280 N N . ALA A 1 175 ? -15.790 -9.804 17.149 1.00 87.50 175 ALA A N 1
ATOM 1281 C CA . ALA A 1 175 ? -16.984 -9.264 17.779 1.00 87.50 175 ALA A CA 1
ATOM 1282 C C . ALA A 1 175 ? -16.848 -9.274 19.305 1.00 87.50 175 ALA A C 1
ATOM 1284 O O . ALA A 1 175 ? -16.513 -10.298 19.907 1.00 87.50 175 ALA A O 1
ATOM 1285 N N . LEU A 1 176 ? -17.153 -8.142 19.939 1.00 82.62 176 LEU A N 1
ATOM 1286 C CA . LEU A 1 176 ? -17.096 -7.971 21.388 1.00 82.62 176 LEU A CA 1
ATOM 1287 C C . LEU A 1 176 ? -18.331 -7.200 21.865 1.00 82.62 176 LEU A C 1
ATOM 1289 O O . LEU A 1 176 ? -18.684 -6.169 21.302 1.00 82.62 176 LEU A O 1
ATOM 1293 N N . GLN A 1 177 ? -19.005 -7.708 22.903 1.00 80.88 177 GLN A N 1
ATOM 1294 C CA . GLN A 1 177 ? -20.210 -7.090 23.489 1.00 80.88 177 GLN A CA 1
ATOM 1295 C C . GLN A 1 177 ? -21.319 -6.754 22.466 1.00 80.88 177 GLN A C 1
ATOM 1297 O O . GLN A 1 177 ? -22.026 -5.760 22.600 1.00 80.88 177 GLN A O 1
ATOM 1302 N N . GLY A 1 178 ? -21.483 -7.588 21.435 1.00 82.25 178 GLY A N 1
ATOM 1303 C CA . GLY A 1 178 ? -22.502 -7.394 20.396 1.00 82.25 178 GLY A CA 1
ATOM 1304 C C . GLY A 1 178 ? -22.136 -6.373 19.314 1.00 82.25 178 GLY A C 1
ATOM 1305 O O . GLY A 1 178 ? -22.945 -6.153 18.416 1.00 82.25 178 GLY A O 1
ATOM 1306 N N . LYS A 1 179 ? -20.933 -5.784 19.364 1.00 84.44 179 LYS A N 1
ATOM 1307 C CA . LYS A 1 179 ? -20.373 -4.970 18.283 1.00 84.44 179 LYS A CA 1
ATOM 1308 C C . LYS A 1 179 ? -19.415 -5.806 17.433 1.00 84.44 179 LYS A C 1
ATOM 1310 O O . LYS A 1 179 ? -18.571 -6.509 17.983 1.00 84.44 179 LYS A O 1
ATOM 1315 N N . ASP A 1 180 ? -19.570 -5.724 16.116 1.00 88.62 180 ASP A N 1
ATOM 1316 C CA . ASP A 1 180 ? -18.678 -6.326 15.121 1.00 88.62 180 ASP A CA 1
ATOM 1317 C C . ASP A 1 180 ? -17.610 -5.305 14.715 1.00 88.62 180 ASP A C 1
ATOM 1319 O O . ASP A 1 180 ? -17.936 -4.162 14.400 1.00 88.62 180 ASP A O 1
ATOM 1323 N N . PHE A 1 181 ? -16.346 -5.714 14.765 1.00 87.94 181 PHE A N 1
ATOM 1324 C CA . PHE A 1 181 ? -15.182 -4.917 14.388 1.00 87.94 181 PHE A CA 1
ATOM 1325 C C . PHE A 1 181 ? -14.450 -5.507 13.175 1.00 87.94 181 PHE A C 1
ATOM 1327 O O . PHE A 1 181 ? -13.275 -5.210 12.949 1.00 87.94 181 PHE A O 1
ATOM 1334 N N . SER A 1 182 ? -15.112 -6.368 12.403 1.00 85.62 182 SER A N 1
ATOM 1335 C CA . SER A 1 182 ? -14.611 -6.830 11.112 1.00 85.62 182 SER A CA 1
ATOM 1336 C C . SER A 1 182 ? -14.971 -5.861 9.982 1.00 85.62 182 SER A C 1
ATOM 1338 O O . SER A 1 182 ? -15.993 -5.174 9.998 1.00 85.62 182 SER A O 1
ATOM 1340 N N . GLY A 1 183 ? -14.112 -5.792 8.970 1.00 80.69 183 GLY A N 1
ATOM 1341 C CA . GLY A 1 183 ? -14.352 -5.090 7.722 1.00 80.69 183 GLY A CA 1
ATOM 1342 C C . GLY A 1 183 ? -14.483 -3.572 7.853 1.00 80.69 183 GLY A C 1
ATOM 1343 O O . GLY A 1 183 ? -15.081 -2.959 6.960 1.00 80.69 183 GLY A O 1
ATOM 1344 N N . MET A 1 184 ? -13.956 -2.960 8.917 1.00 83.62 184 MET A N 1
ATOM 1345 C CA . MET A 1 184 ? -14.096 -1.527 9.187 1.00 83.62 184 MET A CA 1
ATOM 1346 C C . MET A 1 184 ? -13.439 -0.708 8.079 1.00 83.62 184 MET A C 1
ATOM 1348 O O . MET A 1 184 ? -12.276 -0.919 7.739 1.00 83.62 184 MET A O 1
ATOM 1352 N N . LEU A 1 185 ? -14.190 0.230 7.502 1.00 79.06 185 LEU A N 1
ATOM 1353 C CA . LEU A 1 185 ? -13.705 1.077 6.413 1.00 79.06 185 LEU A CA 1
ATOM 1354 C C . LEU A 1 185 ? -12.647 2.052 6.928 1.00 79.06 185 LEU A C 1
ATOM 1356 O O . LEU A 1 185 ? -12.894 2.786 7.882 1.00 79.06 185 LEU A O 1
ATOM 1360 N N . VAL A 1 186 ? -11.516 2.129 6.237 1.00 77.69 186 VAL A N 1
ATOM 1361 C CA . VAL A 1 186 ? -10.479 3.135 6.479 1.00 77.69 186 VAL A CA 1
ATOM 1362 C C . VAL A 1 186 ? -10.587 4.209 5.392 1.00 77.69 186 VAL A C 1
ATOM 1364 O O . VAL A 1 186 ? -9.850 4.220 4.412 1.00 77.69 186 VAL A O 1
ATOM 1367 N N . ASP A 1 187 ? -11.606 5.057 5.497 1.00 73.69 187 ASP A N 1
ATOM 1368 C CA . ASP A 1 187 ? -11.882 6.168 4.567 1.00 73.69 187 ASP A CA 1
ATOM 1369 C C . ASP A 1 187 ? -11.238 7.493 5.000 1.00 73.69 187 ASP A C 1
ATOM 1371 O O . ASP A 1 187 ? -11.148 8.424 4.198 1.00 73.69 187 ASP A O 1
ATOM 1375 N N . THR A 1 188 ? -10.767 7.575 6.244 1.00 77.12 188 THR A N 1
ATOM 1376 C CA . THR A 1 188 ? -10.072 8.730 6.805 1.00 77.12 188 THR A CA 1
ATOM 1377 C C . THR A 1 188 ? -8.720 8.321 7.398 1.00 77.12 188 THR A C 1
ATOM 1379 O O . THR A 1 188 ? -8.572 7.197 7.884 1.00 77.12 188 THR A O 1
ATOM 1382 N N . PRO A 1 189 ? -7.737 9.246 7.443 1.00 80.50 189 PRO A N 1
ATOM 1383 C CA . PRO A 1 189 ? -6.430 8.993 8.056 1.00 80.50 189 PRO A CA 1
ATOM 1384 C C . PRO A 1 189 ? -6.489 8.551 9.521 1.00 80.50 189 PRO A C 1
ATOM 1386 O O . PRO A 1 189 ? -5.575 7.896 10.017 1.00 80.50 189 PRO A O 1
ATOM 1389 N N . VAL A 1 190 ? -7.544 8.956 10.228 1.00 87.50 190 VAL A N 1
ATOM 1390 C CA . VAL A 1 190 ? -7.829 8.598 11.615 1.00 87.50 190 VAL A CA 1
ATOM 1391 C C . VAL A 1 190 ? -9.332 8.384 11.739 1.00 87.50 190 VAL A C 1
ATOM 1393 O O . VAL A 1 190 ? -10.100 9.230 11.274 1.00 87.50 190 VAL A O 1
ATOM 1396 N N . PHE A 1 191 ? -9.741 7.297 12.384 1.00 89.62 191 PHE A N 1
ATOM 1397 C CA . PHE A 1 191 ? -11.115 7.093 12.840 1.00 89.62 191 PHE A CA 1
ATOM 1398 C C . PHE A 1 191 ? -11.130 6.384 14.192 1.00 89.62 191 PHE A C 1
ATOM 1400 O O . PHE A 1 191 ? -10.150 5.743 14.593 1.00 89.62 191 PHE A O 1
ATOM 1407 N N . TYR A 1 192 ? -12.255 6.494 14.882 1.00 92.31 192 TYR A N 1
ATOM 1408 C CA . TYR A 1 192 ? -12.518 5.818 16.140 1.00 92.31 192 TYR A CA 1
ATOM 1409 C C . TYR A 1 192 ? -13.598 4.768 15.935 1.00 92.31 192 TYR A C 1
ATOM 1411 O O . TYR A 1 192 ? -14.523 4.941 15.142 1.00 92.31 192 TYR A O 1
ATOM 1419 N N . THR A 1 193 ? -13.502 3.656 16.657 1.00 91.81 193 THR A N 1
ATOM 1420 C CA . THR A 1 193 ? -14.482 2.572 16.521 1.00 91.81 193 THR A CA 1
ATOM 1421 C C . THR A 1 193 ? -15.892 2.959 16.941 1.00 91.81 193 THR A C 1
ATOM 1423 O O . THR A 1 193 ? -16.800 2.181 16.721 1.00 91.81 193 THR A O 1
ATOM 1426 N N . ASP A 1 194 ? -16.115 4.089 17.598 1.00 91.44 194 ASP A N 1
ATOM 1427 C CA . ASP A 1 194 ? -17.436 4.599 17.981 1.00 91.44 194 ASP A CA 1
ATOM 1428 C C . ASP A 1 194 ? -17.880 5.816 17.149 1.00 91.44 194 ASP A C 1
ATOM 1430 O O . ASP A 1 194 ? -18.923 6.405 17.442 1.00 91.44 194 ASP A O 1
ATOM 1434 N N . ASP A 1 195 ? -17.139 6.161 16.091 1.00 89.19 195 ASP A N 1
ATOM 1435 C CA . ASP A 1 195 ? -17.578 7.158 15.118 1.00 89.19 195 ASP A CA 1
ATOM 1436 C C . ASP A 1 195 ? -18.844 6.679 14.376 1.00 89.19 195 ASP A C 1
ATOM 1438 O O . ASP A 1 195 ? -19.020 5.481 14.119 1.00 89.19 195 ASP A O 1
ATOM 1442 N N . PRO A 1 196 ? -19.741 7.595 13.967 1.00 83.75 196 PRO A N 1
ATOM 1443 C CA . PRO A 1 196 ? -20.908 7.234 13.171 1.00 83.75 196 PRO A CA 1
ATOM 1444 C C . PRO A 1 196 ? -20.518 6.492 11.882 1.00 83.75 196 PRO A C 1
ATOM 1446 O O . PRO A 1 196 ? -19.815 7.031 11.031 1.00 83.75 196 PRO A O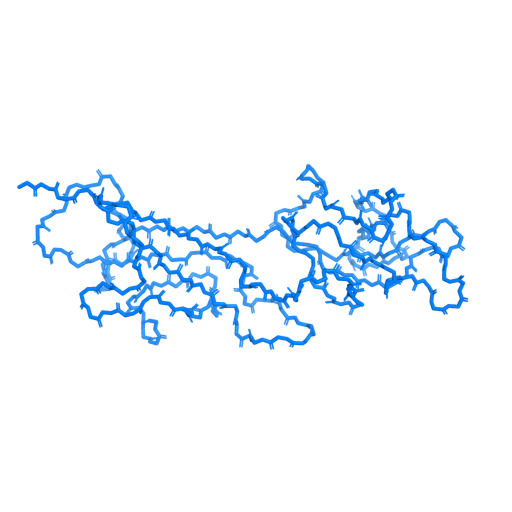 1
ATOM 1449 N N . GLY A 1 197 ? -21.020 5.265 11.715 1.00 77.88 197 GLY A N 1
ATOM 1450 C CA . GLY A 1 197 ? -20.734 4.427 10.543 1.00 77.88 197 GLY A CA 1
ATOM 1451 C C . GLY A 1 197 ? -19.491 3.536 10.665 1.00 77.88 197 GLY A C 1
ATOM 1452 O O . GLY A 1 197 ? -19.102 2.943 9.656 1.00 77.88 197 GLY A O 1
ATOM 1453 N N . LYS A 1 198 ? -18.895 3.433 11.863 1.00 76.81 198 LYS A N 1
ATOM 1454 C CA . LYS A 1 198 ? -17.797 2.514 12.203 1.00 76.81 198 LYS A CA 1
ATOM 1455 C C . LYS A 1 198 ? -18.211 1.389 13.153 1.00 76.81 198 LYS A C 1
ATOM 1457 O O . LYS A 1 198 ? -19.117 1.568 14.007 1.00 76.81 198 LYS A O 1
#